Protein AF-A0A2K8PJP8-F1 (afdb_monomer_lite)

Foldseek 3Di:
DPLLVVLVVLVVVLVVVVVVVLVCVLVVHDDDPPVVVVSVVSVVVSVVSLVVQLVVQLVVVVVVVDDSVVSNVRSCPSNDDPVVVVVVVVVVQLVVLLVCVVVVNADDDDPPFDQPCPPVVVVVVLVVVLVVLVVVLVVCVVVPPRVSVNVVSVVVSVVVNSNSSSVSSVCRRDRPTPDPPHPDDPPPDPPPPPPPPPPPDPPPDPPDDDDDDDDDDDDDDDDDD

pLDDT: mean 70.71, std 17.49, range [34.47, 92.19]

Radius of gyration: 28.78 Å; chains: 1; bounding box: 56×70×73 Å

Organism: NCBI:txid58340

Secondary structure (DSSP, 8-state):
--HHHHHHHHHHHHHHHHHHHHHHHHTT----TTHHHHHHHHHHHHHHHHHHHHHHHHHHHHHTT--HHHHHHHHHHHHS-HHHHHHHHHHHHHHHHHHHHHTT------TT-----THHHHHHHHHHHHHHHHHHHHHHHHH---HHHHHHHHHHHHHHHHHHHHHHHHHHHS-----TTSSS--TTS-TT---------------------------------

Structure (mmCIF, N/CA/C/O backbone):
data_AF-A0A2K8PJP8-F1
#
_entry.id   AF-A0A2K8PJP8-F1
#
loop_
_atom_site.group_PDB
_atom_site.id
_atom_site.type_symbol
_atom_site.label_atom_id
_atom_site.label_alt_id
_atom_site.label_comp_id
_atom_site.label_asym_id
_atom_site.label_entity_id
_atom_site.label_seq_id
_atom_site.pdbx_PDB_ins_code
_atom_site.Cartn_x
_atom_site.Cartn_y
_atom_site.Cartn_z
_atom_site.occupancy
_atom_site.B_iso_or_equiv
_atom_site.auth_seq_id
_atom_site.auth_comp_id
_atom_site.auth_asym_id
_atom_site.auth_atom_id
_atom_site.pdbx_PDB_model_num
ATOM 1 N N . MET A 1 1 ? -28.274 -10.732 -1.237 1.00 59.12 1 MET A N 1
ATOM 2 C CA . MET A 1 1 ? -26.836 -10.626 -0.875 1.00 59.12 1 MET A CA 1
ATOM 3 C C . MET A 1 1 ? -26.685 -9.626 0.265 1.00 59.12 1 MET A C 1
ATOM 5 O O . MET A 1 1 ? -27.378 -8.622 0.235 1.00 59.12 1 MET A O 1
ATOM 9 N N . SER A 1 2 ? -25.830 -9.862 1.268 1.00 82.38 2 SER A N 1
ATOM 10 C CA . SER A 1 2 ? -25.590 -8.848 2.311 1.00 82.38 2 SER A CA 1
ATOM 11 C C . SER A 1 2 ? -24.858 -7.635 1.721 1.00 82.38 2 SER A C 1
ATOM 13 O O . SER A 1 2 ? -23.978 -7.809 0.875 1.00 82.38 2 SER A O 1
ATOM 15 N N . ALA A 1 3 ? -25.188 -6.418 2.169 1.00 78.56 3 ALA A N 1
ATOM 16 C CA . ALA A 1 3 ? -24.576 -5.171 1.681 1.00 78.56 3 ALA A CA 1
ATOM 17 C C . ALA A 1 3 ? -23.033 -5.206 1.728 1.00 78.56 3 ALA A C 1
ATOM 19 O O . ALA A 1 3 ? -22.359 -4.717 0.828 1.00 78.56 3 ALA A O 1
ATOM 20 N N . LEU A 1 4 ? -22.471 -5.896 2.726 1.00 79.50 4 LEU A N 1
ATOM 21 C CA . LEU A 1 4 ? -21.036 -6.166 2.857 1.00 79.50 4 LEU A CA 1
ATOM 22 C C . LEU A 1 4 ? -20.453 -7.008 1.715 1.00 79.50 4 LEU A C 1
ATOM 24 O O . LEU A 1 4 ? -19.350 -6.733 1.251 1.00 79.50 4 LEU A O 1
ATOM 28 N N . ARG A 1 5 ? -21.159 -8.052 1.267 1.00 81.25 5 ARG A N 1
ATOM 29 C CA . ARG A 1 5 ? -20.700 -8.884 0.144 1.00 81.25 5 ARG A CA 1
ATOM 30 C C . ARG A 1 5 ? -20.760 -8.107 -1.166 1.00 81.25 5 ARG A C 1
ATOM 32 O O . ARG A 1 5 ? -19.807 -8.176 -1.929 1.00 81.25 5 ARG A O 1
ATOM 39 N N . ALA A 1 6 ? -21.829 -7.341 -1.385 1.00 80.25 6 ALA A N 1
ATOM 40 C CA . ALA A 1 6 ? -21.953 -6.479 -2.559 1.00 80.25 6 ALA A CA 1
ATOM 41 C C . ALA A 1 6 ? -20.830 -5.427 -2.607 1.00 80.25 6 ALA A C 1
ATOM 43 O O . ALA A 1 6 ? -20.142 -5.322 -3.616 1.00 80.25 6 ALA A O 1
ATOM 44 N N . ALA A 1 7 ? -20.562 -4.741 -1.490 1.00 79.44 7 ALA A N 1
ATOM 45 C CA . ALA A 1 7 ? -19.475 -3.765 -1.395 1.00 79.44 7 ALA A CA 1
ATOM 46 C C . ALA A 1 7 ? -18.087 -4.387 -1.645 1.00 79.44 7 ALA A C 1
ATOM 48 O O . ALA A 1 7 ? -17.249 -3.778 -2.303 1.00 79.44 7 ALA A O 1
ATOM 49 N N . ARG A 1 8 ? -17.841 -5.613 -1.160 1.00 82.38 8 ARG A N 1
ATOM 50 C CA . ARG A 1 8 ? -16.579 -6.334 -1.406 1.00 82.38 8 ARG A CA 1
ATOM 51 C C . ARG A 1 8 ? -16.399 -6.734 -2.866 1.00 82.38 8 ARG A C 1
ATOM 53 O O . ARG A 1 8 ? -15.304 -6.583 -3.391 1.00 82.38 8 ARG A O 1
ATOM 60 N N . ILE A 1 9 ? -17.448 -7.251 -3.499 1.00 82.00 9 ILE A N 1
ATOM 61 C CA . ILE A 1 9 ? -17.404 -7.654 -4.910 1.00 82.00 9 ILE A CA 1
ATOM 62 C C . ILE A 1 9 ? -17.207 -6.420 -5.794 1.00 82.00 9 ILE A C 1
ATOM 64 O O . ILE A 1 9 ? -16.346 -6.441 -6.666 1.00 82.00 9 ILE A O 1
ATOM 68 N N . ALA A 1 10 ? -17.924 -5.328 -5.508 1.00 80.25 10 ALA A N 1
ATOM 69 C CA . ALA A 1 10 ? -17.737 -4.054 -6.195 1.00 80.25 10 ALA A CA 1
ATOM 70 C C . ALA A 1 10 ? -16.290 -3.551 -6.062 1.00 80.25 10 ALA A C 1
ATOM 72 O O . ALA A 1 10 ? -15.666 -3.217 -7.061 1.00 80.25 10 ALA A O 1
ATOM 73 N N . ALA A 1 11 ? -15.715 -3.587 -4.856 1.00 79.69 11 ALA A N 1
ATOM 74 C CA . ALA A 1 11 ? -14.316 -3.217 -4.638 1.00 79.69 11 ALA A CA 1
ATOM 75 C C . ALA A 1 11 ? -13.339 -4.093 -5.439 1.00 79.69 11 ALA A C 1
ATOM 77 O O . ALA A 1 11 ? -12.433 -3.579 -6.087 1.00 79.69 11 ALA A O 1
ATOM 78 N N . ALA A 1 12 ? -13.531 -5.414 -5.406 1.00 80.81 12 ALA A N 1
ATOM 79 C CA . ALA A 1 12 ? -12.663 -6.363 -6.096 1.00 80.81 12 ALA A CA 1
ATOM 80 C C . ALA A 1 12 ? -12.729 -6.231 -7.626 1.00 80.81 12 ALA A C 1
ATOM 82 O O . ALA A 1 12 ? -11.741 -6.520 -8.290 1.00 80.81 12 ALA A O 1
ATOM 83 N N . ALA A 1 13 ? -13.866 -5.792 -8.174 1.00 81.88 13 ALA A N 1
ATOM 84 C CA . ALA A 1 13 ? -14.057 -5.585 -9.608 1.00 81.88 13 ALA A CA 1
ATOM 85 C C . ALA A 1 13 ? -13.574 -4.207 -10.095 1.00 81.88 13 ALA A C 1
ATOM 87 O O . ALA A 1 13 ? -13.074 -4.098 -11.212 1.00 81.88 13 ALA A O 1
ATOM 88 N N . VAL A 1 14 ? -13.681 -3.163 -9.265 1.00 84.50 14 VAL A N 1
ATOM 89 C CA . VAL A 1 14 ? -13.241 -1.801 -9.623 1.00 84.50 14 VAL A CA 1
ATOM 90 C C . VAL A 1 14 ? -11.722 -1.709 -9.744 1.00 84.50 14 VAL A C 1
ATOM 92 O O . VAL A 1 14 ? -11.229 -1.083 -10.674 1.00 84.50 14 VAL A O 1
ATOM 95 N N . ILE A 1 15 ? -10.973 -2.378 -8.863 1.00 78.31 15 ILE A N 1
ATOM 96 C CA . ILE A 1 15 ? -9.500 -2.343 -8.865 1.00 78.31 15 ILE A CA 1
ATOM 97 C C . ILE A 1 15 ? -8.887 -2.766 -10.217 1.00 78.31 15 ILE A C 1
ATOM 99 O O . ILE A 1 15 ? -8.081 -2.005 -10.751 1.00 78.31 15 ILE A O 1
ATOM 103 N N . PRO A 1 16 ? -9.230 -3.929 -10.809 1.00 80.25 16 PRO A N 1
ATOM 104 C CA . PRO A 1 16 ? -8.701 -4.299 -12.118 1.00 80.25 16 PRO A CA 1
ATOM 105 C C . PRO A 1 16 ? -9.204 -3.374 -13.234 1.00 80.25 16 PRO A C 1
ATOM 107 O O . PRO A 1 16 ? -8.441 -3.094 -14.152 1.00 80.25 16 PRO A O 1
ATOM 110 N N . GLY A 1 17 ? -10.437 -2.859 -13.151 1.00 79.50 17 GLY A N 1
ATOM 111 C CA . GLY A 1 17 ? -10.979 -1.912 -14.134 1.00 79.50 17 GLY A CA 1
ATOM 112 C C . GLY A 1 17 ? -10.204 -0.592 -14.187 1.00 79.50 17 GLY A C 1
ATOM 113 O O . GLY A 1 17 ? -9.807 -0.157 -15.265 1.00 79.50 17 GLY A O 1
ATOM 114 N N . GLU A 1 18 ? -9.915 -0.007 -13.025 1.00 78.12 18 GLU A N 1
ATOM 115 C CA . GLU A 1 18 ? -9.064 1.183 -12.892 1.00 78.12 18 GLU A CA 1
ATOM 116 C C . GLU A 1 18 ? -7.633 0.920 -13.363 1.00 78.12 18 GLU A C 1
ATOM 118 O O . GLU A 1 18 ? -7.053 1.726 -14.087 1.00 78.12 18 GLU A O 1
ATOM 123 N N . LEU A 1 19 ? -7.063 -0.237 -13.006 1.00 78.88 19 LEU A N 1
ATOM 124 C CA . LEU A 1 19 ? -5.721 -0.610 -13.448 1.00 78.88 19 LEU A CA 1
ATOM 125 C C . LEU A 1 19 ? -5.648 -0.701 -14.978 1.00 78.88 19 LEU A C 1
ATOM 127 O O . LEU A 1 19 ? -4.714 -0.175 -15.578 1.00 78.88 19 LEU A O 1
ATOM 131 N N . LEU A 1 20 ? -6.647 -1.317 -15.617 1.00 78.62 20 LEU A N 1
ATOM 132 C CA . LEU A 1 20 ? -6.756 -1.348 -17.075 1.00 78.62 20 LEU A CA 1
ATOM 133 C C . LEU A 1 20 ? -6.891 0.063 -17.660 1.00 78.62 20 LEU A C 1
ATOM 135 O O . LEU A 1 20 ? -6.173 0.390 -18.601 1.00 78.62 20 LEU A O 1
ATOM 139 N N . LEU A 1 21 ? -7.745 0.914 -17.087 1.00 78.75 21 LEU A N 1
ATOM 140 C CA . LEU A 1 21 ? -7.929 2.298 -17.537 1.00 78.75 21 LEU A CA 1
ATOM 141 C C . LEU A 1 21 ? -6.663 3.148 -17.390 1.00 78.75 21 LEU A C 1
ATOM 143 O O . LEU A 1 21 ? -6.409 3.987 -18.248 1.00 78.75 21 LEU A O 1
ATOM 147 N N . ALA A 1 22 ? -5.838 2.908 -16.370 1.00 74.50 22 ALA A N 1
ATOM 148 C CA . ALA A 1 22 ? -4.534 3.550 -16.218 1.00 74.50 22 ALA A CA 1
ATOM 149 C C . ALA A 1 22 ? -3.498 3.017 -17.230 1.00 74.50 22 ALA A C 1
ATOM 151 O O . ALA A 1 22 ? -2.679 3.780 -17.747 1.00 74.50 22 ALA A O 1
ATOM 152 N N . VAL A 1 23 ? -3.543 1.717 -17.546 1.00 75.44 23 VAL A N 1
ATOM 153 C CA . VAL A 1 23 ? -2.613 1.047 -18.474 1.00 75.44 23 VAL A CA 1
ATOM 154 C C . VAL A 1 23 ? -2.941 1.332 -19.950 1.00 75.44 23 VAL A C 1
ATOM 156 O O . VAL A 1 23 ? -2.029 1.426 -20.768 1.00 75.44 23 VAL A O 1
ATOM 159 N N . CYS A 1 24 ? -4.208 1.536 -20.318 1.00 78.31 24 CYS A N 1
ATOM 160 C CA . CYS A 1 24 ? -4.627 1.837 -21.693 1.00 78.31 24 CYS A CA 1
ATOM 161 C C . CYS A 1 24 ? -3.933 3.072 -22.320 1.00 78.31 24 CYS A C 1
ATOM 163 O O . CYS A 1 24 ? -3.306 2.922 -23.372 1.00 78.31 24 CYS A O 1
ATOM 165 N N . PRO A 1 25 ? -3.964 4.276 -21.715 1.00 74.75 25 PRO A N 1
ATOM 166 C CA . PRO A 1 25 ? -3.286 5.453 -22.264 1.00 74.75 25 PRO A CA 1
ATOM 167 C C . PRO A 1 25 ? -1.764 5.305 -22.227 1.00 74.75 25 PRO A C 1
ATOM 169 O O . PRO A 1 25 ? -1.064 5.793 -23.113 1.00 74.75 25 PRO A O 1
ATOM 172 N N . ALA A 1 26 ? -1.259 4.559 -21.248 1.00 68.75 26 ALA A N 1
ATOM 173 C CA . ALA A 1 26 ? 0.126 4.127 -21.149 1.00 68.75 26 ALA A CA 1
ATOM 174 C C . ALA A 1 26 ? 0.576 3.229 -22.324 1.00 68.75 26 ALA A C 1
ATOM 176 O O . ALA A 1 26 ? 1.727 3.320 -22.750 1.00 68.75 26 ALA A O 1
ATOM 177 N N . ALA A 1 27 ? -0.332 2.425 -22.884 1.00 75.38 27 ALA A N 1
ATOM 178 C CA . ALA A 1 27 ? -0.134 1.610 -24.085 1.00 75.38 27 ALA A CA 1
ATOM 179 C C . ALA A 1 27 ? -0.424 2.369 -25.401 1.00 75.38 27 ALA A C 1
ATOM 181 O O . ALA A 1 27 ? -0.458 1.768 -26.471 1.00 75.38 27 ALA A O 1
ATOM 182 N N . GLY A 1 28 ? -0.654 3.688 -25.339 1.00 74.56 28 GLY A N 1
ATOM 183 C CA . GLY A 1 28 ? -0.965 4.520 -26.506 1.00 74.56 28 GLY A CA 1
ATOM 184 C C . GLY A 1 28 ? -2.435 4.489 -26.939 1.00 74.56 28 GLY A C 1
ATOM 185 O O . GLY A 1 28 ? -2.797 5.163 -27.905 1.00 74.56 28 GLY A O 1
ATOM 186 N N . VAL A 1 29 ? -3.302 3.773 -26.215 1.00 81.50 29 VAL A N 1
ATOM 187 C CA . VAL A 1 29 ? -4.742 3.726 -26.493 1.00 81.50 29 VAL A CA 1
ATOM 188 C C . VAL A 1 29 ? -5.381 5.037 -26.042 1.00 81.50 29 VAL A C 1
ATOM 190 O O . VAL A 1 29 ? -5.384 5.383 -24.861 1.00 81.50 29 VAL A O 1
ATOM 193 N N . ARG A 1 30 ? -5.942 5.790 -26.989 1.00 82.12 30 ARG A N 1
ATOM 194 C CA . ARG A 1 30 ? -6.723 6.993 -26.686 1.00 82.12 30 ARG A CA 1
ATOM 195 C C . ARG A 1 30 ? -8.054 6.571 -26.065 1.00 82.12 30 ARG A C 1
ATOM 197 O O . ARG A 1 30 ? -8.888 5.966 -26.733 1.00 82.12 30 ARG A O 1
ATOM 204 N N . LE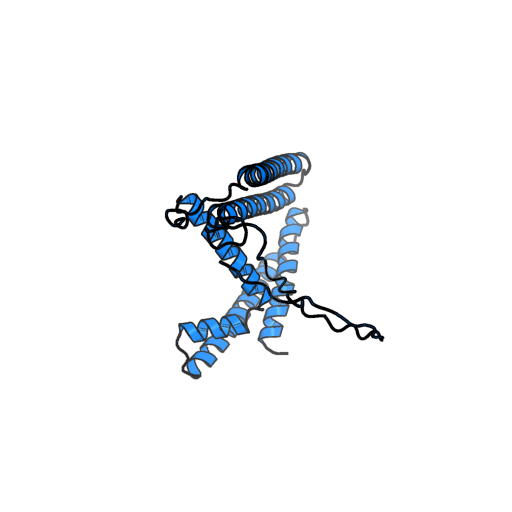U A 1 31 ? -8.252 6.897 -24.792 1.00 74.81 31 LEU A N 1
ATOM 205 C CA . LEU A 1 31 ? -9.540 6.720 -24.131 1.00 74.81 31 LEU A CA 1
ATOM 206 C C . LEU A 1 31 ? -10.517 7.798 -24.636 1.00 74.81 31 LEU A C 1
ATOM 208 O O . LEU A 1 31 ? -10.140 8.973 -24.665 1.00 74.81 31 LEU A O 1
ATOM 212 N N . PRO A 1 32 ? -11.760 7.457 -25.018 1.00 81.94 32 PRO A N 1
ATOM 213 C CA . PRO A 1 32 ? -12.799 8.459 -25.240 1.00 81.94 32 PRO A CA 1
ATOM 214 C C . PRO A 1 32 ? -12.972 9.329 -23.987 1.00 81.94 32 PRO A C 1
ATOM 216 O O . PRO A 1 32 ? -12.968 8.822 -22.865 1.00 81.94 32 PRO A O 1
ATOM 219 N N . GLY A 1 33 ? -13.130 10.644 -24.175 1.00 79.62 33 GLY A N 1
ATOM 220 C CA . GLY A 1 33 ? -12.996 11.643 -23.102 1.00 79.62 33 GLY A CA 1
ATOM 221 C C . GLY A 1 33 ? -13.940 11.482 -21.901 1.00 79.62 33 GLY A C 1
ATOM 222 O O . GLY A 1 33 ? -13.655 12.019 -20.837 1.00 79.62 33 GLY A O 1
ATOM 223 N N . GLY A 1 34 ? -15.031 10.723 -22.036 1.00 80.69 34 GLY A N 1
ATOM 224 C CA . GLY A 1 34 ? -15.963 10.441 -20.940 1.00 80.69 34 GLY A CA 1
ATOM 225 C C . GLY A 1 34 ? -15.573 9.270 -20.029 1.00 80.69 34 GLY A C 1
ATOM 226 O O . GLY A 1 34 ? -16.119 9.166 -18.935 1.00 80.69 34 GLY A O 1
ATOM 227 N N . LEU A 1 35 ? -14.647 8.393 -20.439 1.00 75.88 35 LEU A N 1
ATOM 228 C CA . LEU A 1 35 ? -14.278 7.209 -19.647 1.00 75.88 35 LEU A CA 1
ATOM 229 C C . LEU A 1 35 ? -13.539 7.546 -18.341 1.00 75.88 35 LEU A C 1
ATOM 231 O O . LEU A 1 35 ? -13.953 7.019 -17.311 1.00 75.88 35 LEU A O 1
ATOM 235 N N . PRO A 1 36 ? -12.503 8.412 -18.327 1.00 77.88 36 PRO A N 1
ATOM 236 C CA . PRO A 1 36 ? -11.792 8.742 -17.090 1.00 77.88 36 PRO A CA 1
ATOM 237 C C . PRO A 1 36 ? -12.683 9.333 -15.980 1.00 77.88 36 PRO A C 1
ATOM 239 O O . PRO A 1 36 ? -12.683 8.777 -14.884 1.00 77.88 36 PRO A O 1
ATOM 242 N N . PRO A 1 37 ? -13.515 10.370 -16.224 1.00 79.69 37 PRO A N 1
ATOM 243 C CA . PRO A 1 37 ? -14.366 10.913 -15.165 1.00 79.69 37 PRO A CA 1
ATOM 244 C C . PRO A 1 37 ? -15.461 9.927 -14.733 1.00 79.69 37 PRO A C 1
ATOM 246 O O . PRO A 1 37 ? -15.855 9.918 -13.570 1.00 79.69 37 PRO A O 1
ATOM 249 N N . ALA A 1 38 ? -15.949 9.063 -15.632 1.00 80.56 38 ALA A N 1
ATOM 250 C CA . ALA A 1 38 ? -16.907 8.020 -15.268 1.00 80.56 38 ALA A CA 1
ATOM 251 C C . ALA A 1 38 ? -16.290 6.967 -14.332 1.00 80.56 38 ALA A C 1
ATOM 253 O O . ALA A 1 38 ? -16.956 6.512 -13.400 1.00 80.56 38 ALA A O 1
ATOM 254 N N . ALA A 1 39 ? -15.025 6.607 -14.554 1.00 77.00 39 ALA A N 1
ATOM 255 C CA . ALA A 1 39 ? -14.282 5.693 -13.695 1.00 77.00 39 ALA A CA 1
ATOM 256 C C . ALA A 1 39 ? -14.021 6.314 -12.311 1.00 77.00 39 ALA A C 1
ATOM 258 O O . ALA A 1 39 ? -14.373 5.727 -11.289 1.00 77.00 39 ALA A O 1
ATOM 259 N N . GLU A 1 40 ? -13.568 7.571 -12.270 1.00 83.19 40 GLU A N 1
ATOM 260 C CA . GLU A 1 40 ? -13.393 8.323 -11.020 1.00 83.19 40 GLU A CA 1
ATOM 261 C C . GLU A 1 40 ? -14.694 8.422 -10.208 1.00 83.19 40 GLU A C 1
ATOM 263 O O . GLU A 1 40 ? -14.700 8.195 -8.994 1.00 83.19 40 GLU A O 1
ATOM 268 N N . LEU A 1 41 ? -15.819 8.711 -10.870 1.00 86.19 41 LEU A N 1
ATOM 269 C CA . LEU A 1 41 ? -17.139 8.725 -10.238 1.00 86.19 41 LEU A CA 1
ATOM 270 C C . LEU A 1 41 ? -17.547 7.340 -9.726 1.00 86.19 41 LEU A C 1
ATOM 272 O O . LEU A 1 41 ? -18.102 7.241 -8.629 1.00 86.19 41 LEU A O 1
ATOM 276 N N . LEU A 1 42 ? -17.256 6.272 -10.474 1.00 83.12 42 LEU A N 1
ATOM 277 C CA . LEU A 1 42 ? -17.506 4.897 -10.045 1.00 83.12 42 LEU A CA 1
ATOM 278 C C . LEU A 1 42 ? -16.687 4.554 -8.794 1.00 83.12 42 LEU A C 1
ATOM 280 O O . LEU A 1 42 ? -17.242 4.029 -7.827 1.00 83.12 42 LEU A O 1
ATOM 284 N N . VAL A 1 43 ? -15.399 4.902 -8.767 1.00 84.19 43 VAL A N 1
ATOM 285 C CA . VAL A 1 43 ? -14.532 4.742 -7.591 1.00 84.19 43 VAL A CA 1
ATOM 286 C C . VAL A 1 43 ? -15.096 5.520 -6.409 1.00 84.19 43 VAL A C 1
ATOM 288 O O . VAL A 1 43 ? -15.245 4.954 -5.325 1.00 84.19 43 VAL A O 1
ATOM 291 N N . CYS A 1 44 ? -15.484 6.782 -6.607 1.00 85.81 44 CYS A N 1
ATOM 292 C CA . CYS A 1 44 ? -16.090 7.600 -5.559 1.00 85.81 44 CYS A CA 1
ATOM 293 C C . CYS A 1 44 ? -17.384 6.970 -5.027 1.00 85.81 44 CYS A C 1
ATOM 295 O O . CYS A 1 44 ? -17.565 6.875 -3.813 1.00 85.81 44 CYS A O 1
ATOM 297 N N . ALA A 1 45 ? -18.256 6.469 -5.904 1.00 85.25 45 ALA A N 1
ATOM 298 C CA . ALA A 1 45 ? -19.484 5.783 -5.514 1.00 85.25 45 ALA A CA 1
ATOM 299 C C . ALA A 1 45 ? -19.197 4.506 -4.705 1.00 85.25 45 ALA A C 1
ATOM 301 O O . ALA A 1 45 ? -19.839 4.267 -3.678 1.00 85.25 45 ALA A O 1
ATOM 302 N N . VAL A 1 46 ? -18.199 3.709 -5.105 1.00 85.19 46 VAL A N 1
ATOM 303 C CA . VAL A 1 46 ? -17.781 2.515 -4.355 1.00 85.19 46 VAL A CA 1
ATOM 304 C C . VAL A 1 46 ? -17.188 2.885 -2.993 1.00 85.19 46 VAL A C 1
ATOM 306 O O . VAL A 1 46 ? -17.530 2.248 -1.993 1.00 85.19 46 VAL A O 1
ATOM 309 N N . LEU A 1 47 ? -16.361 3.930 -2.908 1.00 85.56 47 LEU A N 1
ATOM 310 C CA . LEU A 1 47 ? -15.802 4.418 -1.643 1.00 85.56 47 LEU A CA 1
ATOM 311 C C . LEU A 1 47 ? -16.893 4.941 -0.700 1.00 85.56 47 LEU A C 1
ATOM 313 O O . LEU A 1 47 ? -16.880 4.625 0.492 1.00 85.56 47 LEU A O 1
ATOM 317 N N . LEU A 1 48 ? -17.875 5.680 -1.222 1.00 87.62 48 LEU A N 1
ATOM 318 C CA . LEU A 1 48 ? -19.029 6.151 -0.455 1.00 87.62 48 LEU A CA 1
ATOM 319 C C . LEU A 1 48 ? -19.877 4.982 0.056 1.00 87.62 48 LEU A C 1
ATOM 321 O O . LEU A 1 48 ? -20.251 4.971 1.230 1.00 87.62 48 LEU A O 1
ATOM 325 N N . LEU A 1 49 ? -20.120 3.964 -0.776 1.00 84.88 49 LEU A N 1
ATOM 326 C CA . LEU A 1 49 ? -20.816 2.744 -0.365 1.00 84.88 49 LEU A CA 1
ATOM 327 C C . LEU A 1 49 ? -20.064 2.027 0.767 1.00 84.88 49 LEU A C 1
ATOM 329 O O . LEU A 1 49 ? -20.671 1.627 1.761 1.00 84.88 49 LEU A O 1
ATOM 333 N N . GLN A 1 50 ? -18.741 1.888 0.659 1.00 87.00 50 GLN A N 1
ATOM 334 C CA . GLN A 1 50 ? -17.914 1.279 1.704 1.00 87.00 50 GLN A CA 1
ATOM 335 C C . GLN A 1 50 ? -17.943 2.085 3.006 1.00 87.00 50 GLN A C 1
ATOM 337 O O . GLN A 1 50 ? -18.135 1.508 4.080 1.00 87.00 50 GLN A O 1
ATOM 342 N N . ALA A 1 51 ? -17.786 3.409 2.922 1.00 86.62 51 ALA A N 1
ATOM 343 C CA . ALA A 1 51 ? -17.854 4.307 4.069 1.00 86.62 51 ALA A CA 1
ATOM 344 C C . ALA A 1 51 ? -19.230 4.241 4.746 1.00 86.62 51 ALA A C 1
ATOM 346 O O . ALA A 1 51 ? -19.313 4.193 5.975 1.00 86.62 51 ALA A O 1
ATOM 347 N N . TRP A 1 52 ? -20.304 4.164 3.958 1.00 89.69 52 TRP A N 1
ATOM 348 C CA . TRP A 1 52 ? -21.665 4.004 4.457 1.00 89.69 52 TRP A CA 1
ATOM 349 C C . TRP A 1 52 ? -21.863 2.666 5.1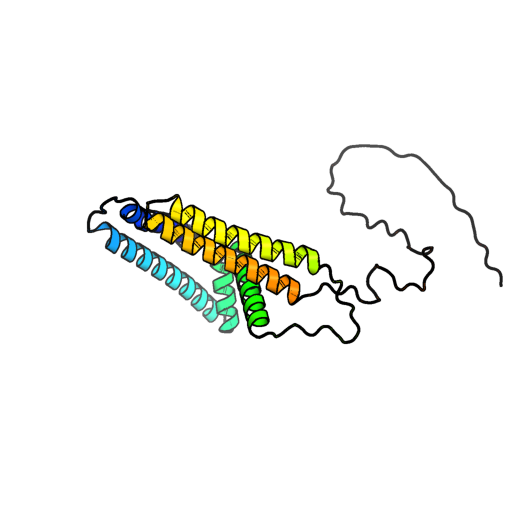77 1.00 89.69 52 TRP A C 1
ATOM 351 O O . TRP A 1 52 ? -22.373 2.653 6.297 1.00 89.69 52 TRP A O 1
ATOM 361 N N . VAL A 1 53 ? -21.390 1.552 4.607 1.00 88.44 53 VAL A N 1
ATOM 362 C CA . VAL A 1 53 ? -21.446 0.230 5.257 1.00 88.44 53 VAL A CA 1
ATOM 363 C C . VAL A 1 53 ? -20.624 0.205 6.552 1.00 88.44 53 VAL A C 1
ATOM 365 O O . VAL A 1 53 ? -21.072 -0.321 7.568 1.00 88.44 53 VAL A O 1
ATOM 368 N N . LEU A 1 54 ? -19.431 0.803 6.563 1.00 85.75 54 LEU A N 1
ATOM 369 C CA . LEU A 1 54 ? -18.616 0.928 7.777 1.00 85.75 54 LEU A CA 1
ATOM 370 C C . LEU A 1 54 ? -19.315 1.776 8.845 1.00 85.75 54 LEU A C 1
ATOM 372 O O . LEU A 1 54 ? -19.332 1.400 10.020 1.00 85.75 54 LEU A O 1
ATOM 376 N N . ARG A 1 55 ? -19.919 2.899 8.443 1.00 87.06 55 ARG A N 1
ATOM 377 C CA . ARG A 1 55 ? -20.668 3.787 9.338 1.00 87.06 55 ARG A CA 1
ATOM 378 C C . ARG A 1 55 ? -21.916 3.107 9.892 1.00 87.06 55 ARG A C 1
ATOM 380 O O . ARG A 1 55 ? -22.194 3.283 11.074 1.00 87.06 55 ARG A O 1
ATOM 387 N N . SER A 1 56 ? -22.633 2.316 9.095 1.00 87.69 56 SER A N 1
ATOM 388 C CA . SER A 1 56 ? -23.828 1.598 9.549 1.00 87.69 56 SER A CA 1
ATOM 389 C C . SER A 1 56 ? -23.475 0.514 10.571 1.00 87.69 56 SER A C 1
ATOM 391 O O . SER A 1 56 ? -24.122 0.419 11.613 1.00 87.69 56 SER A O 1
ATOM 393 N N . LEU A 1 57 ? -22.382 -0.224 10.352 1.00 87.50 57 LEU A N 1
ATOM 394 C CA . LEU A 1 57 ? -21.860 -1.192 11.319 1.00 87.50 57 LEU A CA 1
ATOM 395 C C . LEU A 1 57 ? -21.379 -0.527 12.609 1.00 87.50 57 LEU A C 1
ATOM 397 O O . LEU A 1 57 ? -21.665 -1.021 13.699 1.00 87.50 57 LEU A O 1
ATOM 401 N N . TYR A 1 58 ? -20.680 0.603 12.498 1.00 84.94 58 TYR A N 1
ATOM 402 C CA . TYR A 1 58 ? -20.245 1.380 13.654 1.00 84.94 58 TYR A CA 1
ATOM 403 C C . TYR A 1 58 ? -21.436 1.928 14.452 1.00 84.94 58 TYR A C 1
ATOM 405 O O . TYR A 1 58 ? -21.460 1.804 15.675 1.00 84.94 58 TYR A O 1
ATOM 413 N N . ALA A 1 59 ? -22.443 2.490 13.776 1.00 87.94 59 ALA A N 1
ATOM 414 C CA . ALA A 1 59 ? -23.657 2.997 14.409 1.00 87.94 59 ALA A CA 1
ATOM 415 C C . ALA A 1 59 ? -24.435 1.873 15.109 1.00 87.94 59 ALA A C 1
ATOM 417 O O . ALA A 1 59 ? -24.830 2.033 16.261 1.00 87.94 59 ALA A O 1
ATOM 418 N N . ALA A 1 60 ? -24.561 0.704 14.471 1.00 87.94 60 ALA A N 1
ATOM 419 C CA . ALA A 1 60 ? -25.172 -0.475 15.076 1.00 87.94 60 ALA A CA 1
ATOM 420 C C . ALA A 1 60 ? -24.388 -0.970 16.305 1.00 87.94 60 ALA A C 1
ATOM 422 O O . ALA A 1 60 ? -24.983 -1.331 17.315 1.00 87.94 60 ALA A O 1
ATOM 423 N N . ALA A 1 61 ? -23.053 -0.954 16.260 1.00 87.81 61 ALA A N 1
ATOM 424 C CA . ALA A 1 61 ? -22.204 -1.314 17.396 1.00 87.81 61 ALA A CA 1
ATOM 425 C C . ALA A 1 61 ? -22.303 -0.306 18.554 1.00 87.81 61 ALA A C 1
ATOM 427 O O . ALA A 1 61 ? -22.318 -0.703 19.718 1.00 87.81 61 ALA A O 1
ATOM 428 N N . ARG A 1 62 ? -22.425 0.991 18.251 1.00 87.19 62 ARG A N 1
ATOM 429 C CA . ARG A 1 62 ? -22.656 2.041 19.255 1.00 87.19 62 ARG A CA 1
ATOM 430 C C . ARG A 1 62 ? -24.048 1.964 19.872 1.00 87.19 62 ARG A C 1
ATOM 432 O O . ARG A 1 62 ? -24.160 2.166 21.075 1.00 87.19 62 ARG A O 1
ATOM 439 N N . ALA A 1 63 ? -25.068 1.602 19.094 1.00 88.12 63 ALA A N 1
ATOM 440 C CA . ALA A 1 63 ? -26.412 1.334 19.607 1.00 88.12 63 ALA A CA 1
ATOM 441 C C . ALA A 1 63 ? -26.442 0.132 20.571 1.00 88.12 63 ALA A C 1
ATOM 443 O O . ALA A 1 63 ? -27.243 0.110 21.496 1.00 88.12 63 ALA A O 1
ATOM 444 N N . ARG A 1 64 ? -25.517 -0.829 20.415 1.00 87.75 64 ARG A N 1
ATOM 445 C CA . ARG A 1 64 ? -25.294 -1.942 21.359 1.00 87.75 64 ARG A CA 1
ATOM 446 C C . ARG A 1 64 ? -24.507 -1.551 22.622 1.00 87.75 64 ARG A C 1
ATOM 448 O O . ARG A 1 64 ? -24.201 -2.420 23.429 1.00 87.75 64 ARG A O 1
ATOM 455 N N . GLY A 1 65 ? -24.131 -0.279 22.784 1.00 89.62 65 GLY A N 1
ATOM 456 C CA . GLY A 1 65 ? -23.414 0.213 23.966 1.00 89.62 65 GLY A CA 1
ATOM 457 C C . GLY A 1 65 ? -21.901 -0.044 23.979 1.00 89.62 65 GLY A C 1
ATOM 458 O O . GLY A 1 65 ? -21.247 0.263 24.971 1.00 89.62 65 GLY A O 1
ATOM 459 N N . LEU A 1 66 ? -21.310 -0.556 22.891 1.00 89.12 66 LEU A N 1
ATOM 460 C CA . LEU A 1 66 ? -19.862 -0.801 22.817 1.00 89.12 66 LEU A CA 1
ATOM 461 C C . LEU A 1 66 ? -19.064 0.502 22.899 1.00 89.12 66 LEU A C 1
ATOM 463 O O . LEU A 1 66 ? -19.473 1.534 22.354 1.00 89.12 66 LEU A O 1
ATOM 467 N N . THR A 1 67 ? -17.876 0.458 23.507 1.00 89.19 67 THR A N 1
ATOM 468 C CA . THR A 1 67 ? -16.980 1.623 23.530 1.00 89.19 67 THR A CA 1
ATOM 469 C C . THR A 1 67 ? -16.558 2.019 22.102 1.00 89.19 67 THR A C 1
ATOM 471 O O . THR A 1 67 ? -16.525 1.170 21.205 1.00 89.19 67 THR A O 1
ATOM 474 N N . PRO A 1 68 ? -16.190 3.289 21.834 1.00 84.00 68 PRO A N 1
ATOM 475 C CA . PRO A 1 68 ? -15.831 3.735 20.480 1.00 84.00 68 PRO A CA 1
ATOM 476 C C . PRO A 1 68 ? -14.715 2.902 19.825 1.00 84.00 68 PRO A C 1
ATOM 478 O O . PRO A 1 68 ? -14.740 2.637 18.621 1.00 84.00 68 PRO A O 1
ATOM 481 N N . ARG A 1 69 ? -13.740 2.444 20.625 1.00 84.69 69 ARG A N 1
ATOM 482 C CA . ARG A 1 69 ? -12.624 1.609 20.153 1.00 84.69 69 ARG A CA 1
ATOM 483 C C . ARG A 1 69 ? -13.073 0.196 19.791 1.00 84.69 69 ARG A C 1
ATOM 485 O O . ARG A 1 69 ? -12.604 -0.350 18.793 1.00 84.69 69 ARG A O 1
ATOM 492 N N . GLU A 1 70 ? -13.964 -0.392 20.578 1.00 86.38 70 GLU A N 1
ATOM 493 C CA . GLU A 1 70 ? -14.496 -1.734 20.332 1.00 86.38 70 GLU A CA 1
ATOM 494 C C . GLU A 1 70 ? -15.444 -1.742 19.140 1.00 86.38 70 GLU A C 1
ATOM 496 O O . GLU A 1 70 ? -15.290 -2.585 18.261 1.00 86.38 70 GLU A O 1
ATOM 501 N N . ALA A 1 71 ? -16.322 -0.741 19.034 1.00 85.00 71 ALA A N 1
ATOM 502 C CA . ALA A 1 71 ? -17.217 -0.568 17.894 1.00 85.00 71 ALA A CA 1
ATOM 503 C C . ALA A 1 71 ? -16.448 -0.443 16.568 1.00 85.00 71 ALA A C 1
ATOM 505 O O . ALA A 1 71 ? -16.808 -1.065 15.569 1.00 85.00 71 ALA A O 1
ATOM 506 N N . ARG A 1 72 ? -15.332 0.302 16.555 1.00 82.38 72 ARG A N 1
ATOM 507 C CA . ARG A 1 72 ? -14.463 0.397 15.373 1.00 82.38 72 ARG A CA 1
ATOM 508 C C . ARG A 1 72 ? -13.799 -0.942 15.038 1.00 82.38 72 ARG A C 1
ATOM 510 O O . ARG A 1 72 ? -13.735 -1.312 13.869 1.00 82.38 72 ARG A O 1
ATOM 517 N N . ARG A 1 73 ? -13.301 -1.675 16.041 1.00 84.31 73 ARG A N 1
ATOM 518 C CA . ARG A 1 73 ? -12.681 -3.000 15.837 1.00 84.31 73 ARG A CA 1
ATOM 519 C C . ARG A 1 73 ? -13.687 -4.020 15.306 1.00 84.31 73 ARG A C 1
ATOM 521 O O . ARG A 1 73 ? -13.327 -4.798 14.427 1.00 84.31 73 ARG A O 1
ATOM 528 N N . ASP A 1 74 ? -14.914 -3.997 15.811 1.00 85.44 74 ASP A N 1
ATOM 529 C CA . ASP A 1 74 ? -16.012 -4.864 15.379 1.00 85.44 74 ASP A CA 1
ATOM 530 C C . ASP A 1 74 ? -16.401 -4.584 13.919 1.00 85.44 74 ASP A C 1
ATOM 532 O O . ASP A 1 74 ? -16.380 -5.488 13.082 1.00 85.44 74 ASP A O 1
ATOM 536 N N . ALA A 1 75 ? -16.599 -3.307 13.567 1.00 85.25 75 ALA A N 1
ATOM 537 C CA . ALA A 1 75 ? -16.886 -2.890 12.193 1.00 85.25 75 ALA A CA 1
ATOM 538 C C . ALA A 1 75 ? -15.776 -3.306 11.209 1.00 85.25 75 ALA A C 1
ATOM 540 O O . ALA A 1 75 ? -16.063 -3.839 10.137 1.00 85.25 75 ALA A O 1
ATOM 541 N N . VAL A 1 76 ? -14.501 -3.137 11.584 1.00 83.31 76 VAL A N 1
ATOM 542 C CA . VAL A 1 76 ? -13.359 -3.564 10.755 1.00 83.31 76 VAL A CA 1
ATOM 543 C C . VAL A 1 76 ? -13.300 -5.085 10.614 1.00 83.31 76 VAL A C 1
ATOM 545 O O . VAL A 1 76 ? -13.042 -5.580 9.519 1.00 83.31 76 VAL A O 1
ATOM 548 N N . ARG A 1 77 ? -13.550 -5.850 11.684 1.00 84.25 77 ARG A N 1
ATOM 549 C CA . ARG A 1 77 ? -13.570 -7.323 11.627 1.00 84.25 77 ARG A CA 1
ATOM 550 C C . ARG A 1 77 ? -14.686 -7.849 10.730 1.00 84.25 77 ARG A C 1
ATOM 552 O O . ARG A 1 77 ? -14.468 -8.829 10.025 1.00 84.25 77 ARG A O 1
ATOM 559 N N . ALA A 1 78 ? -15.840 -7.189 10.738 1.00 82.62 78 ALA A N 1
ATOM 560 C CA . ALA A 1 78 ? -16.961 -7.520 9.870 1.00 82.62 78 ALA A CA 1
ATOM 561 C C . ALA A 1 78 ? -16.700 -7.127 8.405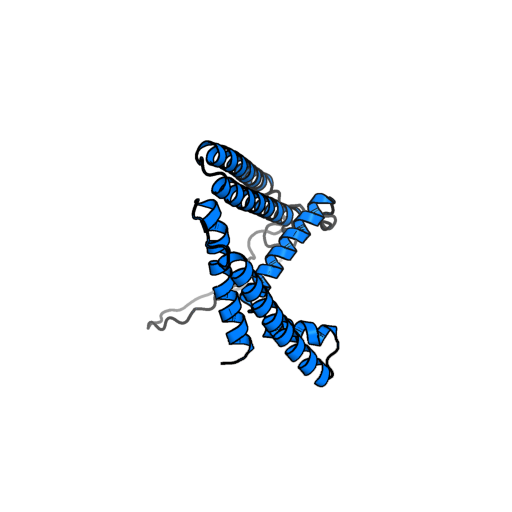 1.00 82.62 78 ALA A C 1
ATOM 563 O O . ALA A 1 78 ? -17.052 -7.884 7.498 1.00 82.62 78 ALA A O 1
ATOM 564 N N . ALA A 1 79 ? -16.054 -5.980 8.161 1.00 80.38 79 ALA A N 1
ATOM 565 C CA . ALA A 1 79 ? -15.784 -5.453 6.822 1.00 80.38 79 ALA A CA 1
ATOM 566 C C . ALA A 1 79 ? -14.584 -6.113 6.125 1.00 80.38 79 ALA A C 1
ATOM 568 O O . ALA A 1 79 ? -14.661 -6.405 4.929 1.00 80.38 79 ALA A O 1
ATOM 569 N N . VAL A 1 80 ? -13.522 -6.458 6.857 1.00 79.56 80 VAL A N 1
ATOM 570 C CA . VAL A 1 80 ? -12.254 -6.957 6.297 1.00 79.56 80 VAL A CA 1
ATOM 571 C C . VAL A 1 80 ? -12.060 -8.451 6.598 1.00 79.56 80 VAL A C 1
ATOM 573 O O . VAL A 1 80 ? -12.069 -8.837 7.773 1.00 79.56 80 VAL A O 1
ATOM 576 N N . PRO A 1 81 ? -11.840 -9.302 5.573 1.00 82.25 81 PRO A N 1
ATOM 577 C CA . PRO A 1 81 ? -11.514 -10.714 5.768 1.00 82.25 81 PRO A CA 1
ATOM 578 C C . PRO A 1 81 ? -10.280 -10.918 6.658 1.00 82.25 81 PRO A C 1
ATOM 580 O O . PRO A 1 81 ? -9.352 -10.107 6.655 1.00 82.25 81 PRO A O 1
ATOM 583 N N . GLU A 1 82 ? -10.236 -12.035 7.386 1.00 82.06 82 GLU A N 1
ATOM 584 C CA . GLU A 1 82 ? -9.102 -12.382 8.258 1.00 82.06 82 GLU A CA 1
ATOM 585 C C . GLU A 1 82 ? -7.771 -12.405 7.492 1.00 82.06 82 GLU A C 1
ATOM 587 O O . GLU A 1 82 ? -6.777 -11.875 7.984 1.00 82.06 82 GLU A O 1
ATOM 592 N N . SER A 1 83 ? -7.759 -12.933 6.265 1.00 81.19 83 SER A N 1
ATOM 593 C CA . SER A 1 83 ? -6.561 -13.013 5.421 1.00 81.19 83 SER A CA 1
ATOM 594 C C . SER A 1 83 ? -5.970 -11.633 5.121 1.00 81.19 83 SER A C 1
ATOM 596 O O . SER A 1 83 ? -4.779 -11.412 5.320 1.00 81.19 83 SER A O 1
ATOM 598 N N . VAL A 1 84 ? -6.818 -10.674 4.733 1.00 80.62 84 VAL A N 1
ATOM 599 C CA . VAL A 1 84 ? -6.402 -9.294 4.433 1.00 80.62 84 VAL A CA 1
ATOM 600 C C . VAL A 1 84 ? -5.891 -8.605 5.695 1.00 80.62 84 VAL A C 1
ATOM 602 O O . VAL A 1 84 ? -4.873 -7.923 5.668 1.00 80.62 84 VAL A O 1
ATOM 605 N N . ARG A 1 85 ? -6.547 -8.827 6.838 1.00 81.56 85 ARG A N 1
ATOM 606 C CA . ARG A 1 85 ? -6.086 -8.283 8.120 1.00 81.56 85 ARG A CA 1
ATOM 607 C C . ARG A 1 85 ? -4.718 -8.837 8.514 1.00 81.56 85 ARG A C 1
ATOM 609 O O . ARG A 1 85 ? -3.884 -8.079 8.999 1.00 81.56 85 ARG A O 1
ATOM 616 N N . ARG A 1 86 ? -4.478 -10.136 8.322 1.00 83.31 86 ARG A N 1
ATOM 617 C CA . ARG A 1 86 ? -3.172 -10.754 8.594 1.00 83.31 86 ARG A CA 1
ATOM 618 C C . ARG A 1 86 ? -2.085 -10.194 7.690 1.00 83.31 86 ARG A C 1
ATOM 620 O O . ARG A 1 86 ? -1.016 -9.876 8.200 1.00 83.31 86 ARG A O 1
ATOM 627 N N . LEU A 1 87 ? -2.387 -10.018 6.405 1.00 84.19 87 LEU A N 1
ATOM 628 C CA . LEU A 1 87 ? -1.474 -9.403 5.447 1.00 84.19 87 LEU A CA 1
ATOM 629 C C . LEU A 1 87 ? -1.129 -7.965 5.853 1.00 84.19 87 LEU A C 1
ATOM 631 O O . LEU A 1 87 ? 0.039 -7.641 6.022 1.00 84.19 87 LEU A O 1
ATOM 635 N N . LEU A 1 88 ? -2.133 -7.132 6.138 1.00 81.12 88 LEU A N 1
ATOM 636 C CA . LEU A 1 88 ? -1.917 -5.753 6.591 1.00 81.12 88 LEU A CA 1
ATOM 637 C C . LEU A 1 88 ? -1.115 -5.686 7.894 1.00 81.12 88 LEU A C 1
ATOM 639 O O . LEU A 1 88 ? -0.255 -4.828 8.055 1.00 81.12 88 LEU A O 1
ATOM 643 N N . LEU A 1 89 ? -1.372 -6.589 8.841 1.00 83.69 89 LEU A N 1
ATOM 644 C CA . LEU A 1 89 ? -0.587 -6.661 10.074 1.00 83.69 89 LEU A CA 1
ATOM 645 C C . LEU A 1 89 ? 0.858 -7.088 9.814 1.00 83.69 89 LEU A C 1
ATOM 647 O O . LEU A 1 89 ? 1.747 -6.635 10.533 1.00 83.69 89 LEU A O 1
ATOM 651 N N . HIS A 1 90 ? 1.089 -7.964 8.837 1.00 80.00 90 HIS A N 1
ATOM 652 C CA . HIS A 1 90 ? 2.430 -8.351 8.422 1.00 80.00 90 HIS A CA 1
ATOM 653 C C . HIS A 1 90 ? 3.178 -7.147 7.840 1.00 80.00 90 HIS A C 1
ATOM 655 O O . HIS A 1 90 ? 4.246 -6.808 8.344 1.00 80.00 90 HIS A O 1
ATOM 661 N N . GLU A 1 91 ? 2.554 -6.428 6.909 1.00 81.25 91 GLU A N 1
ATOM 662 C CA . GLU A 1 91 ? 3.100 -5.209 6.299 1.00 81.25 91 GLU A CA 1
ATOM 663 C C . GLU A 1 91 ? 3.397 -4.116 7.330 1.00 81.25 91 GLU A C 1
ATOM 665 O O . GLU A 1 91 ? 4.507 -3.597 7.415 1.00 81.25 91 GLU A O 1
ATOM 670 N N . LEU A 1 92 ? 2.445 -3.814 8.216 1.00 82.19 92 LEU A N 1
ATOM 671 C CA . LEU A 1 92 ? 2.647 -2.821 9.275 1.00 82.19 92 LEU A CA 1
ATOM 672 C C . LEU A 1 92 ? 3.783 -3.210 10.226 1.00 82.19 92 LEU A C 1
ATOM 674 O O . LEU A 1 92 ? 4.510 -2.343 10.711 1.00 82.19 92 LEU A O 1
ATOM 678 N N . ARG A 1 93 ? 3.946 -4.506 10.520 1.00 80.25 93 ARG A N 1
ATOM 679 C CA . ARG A 1 93 ? 5.062 -4.993 11.340 1.00 80.25 93 ARG A CA 1
ATOM 680 C C . ARG A 1 93 ? 6.390 -4.850 10.608 1.00 80.25 93 ARG A C 1
ATOM 682 O O . ARG A 1 93 ? 7.345 -4.447 11.268 1.00 80.25 93 ARG A O 1
ATOM 689 N N . ALA A 1 94 ? 6.421 -5.137 9.307 1.00 76.81 94 ALA A N 1
ATOM 690 C CA . ALA A 1 94 ? 7.588 -4.996 8.443 1.00 76.81 94 ALA A CA 1
ATOM 691 C C . ALA A 1 94 ? 8.033 -3.523 8.350 1.00 76.81 94 ALA A C 1
ATOM 693 O O . ALA A 1 94 ? 9.190 -3.195 8.618 1.00 76.81 94 ALA A O 1
ATOM 694 N N . ILE A 1 95 ? 7.094 -2.604 8.117 1.00 77.25 95 ILE A N 1
ATOM 695 C CA . ILE A 1 95 ? 7.354 -1.157 8.105 1.00 77.25 95 ILE A CA 1
ATOM 696 C C . ILE A 1 95 ? 7.796 -0.671 9.490 1.00 77.25 95 ILE A C 1
ATOM 698 O O . ILE A 1 95 ? 8.739 0.108 9.613 1.00 77.25 95 ILE A O 1
ATOM 702 N N . ALA A 1 96 ? 7.170 -1.155 10.566 1.00 76.25 96 ALA A N 1
ATOM 703 C CA . ALA A 1 96 ? 7.574 -0.788 11.920 1.00 76.25 96 ALA A CA 1
ATOM 704 C C . ALA A 1 96 ? 8.973 -1.314 12.288 1.00 76.25 96 ALA A C 1
ATOM 706 O O . ALA A 1 96 ? 9.677 -0.660 13.057 1.00 76.25 96 ALA A O 1
ATOM 707 N N . SER A 1 97 ? 9.395 -2.487 11.791 1.00 71.75 97 SER A N 1
ATOM 708 C CA . SER A 1 97 ? 10.785 -2.944 11.944 1.00 71.75 97 SER A CA 1
ATOM 709 C C . SER A 1 97 ? 11.747 -2.104 11.122 1.00 71.75 97 SER A C 1
ATOM 711 O O . SER A 1 97 ? 12.793 -1.741 11.652 1.00 71.75 97 SER A O 1
ATOM 713 N N . LEU A 1 98 ? 11.370 -1.726 9.899 1.00 74.62 98 LEU A N 1
ATOM 714 C CA . LEU A 1 98 ? 12.164 -0.830 9.065 1.00 74.62 98 LEU A CA 1
ATOM 715 C C . LEU A 1 98 ? 12.369 0.526 9.753 1.00 74.62 98 LEU A C 1
ATOM 717 O O . LEU A 1 98 ? 13.503 0.961 9.911 1.00 74.62 98 LEU A O 1
ATOM 721 N N . GLY A 1 99 ? 11.300 1.137 10.274 1.00 73.25 99 GLY A N 1
ATOM 722 C CA . GLY A 1 99 ? 11.371 2.394 11.025 1.00 73.25 99 GLY A CA 1
ATOM 723 C C . GLY A 1 99 ? 12.210 2.299 12.306 1.00 73.25 99 GLY A C 1
ATOM 724 O O . GLY A 1 99 ? 12.922 3.229 12.668 1.00 73.25 99 GLY A O 1
ATOM 725 N N . ARG A 1 100 ? 12.182 1.159 13.005 1.00 71.25 100 ARG A N 1
ATOM 726 C CA . ARG A 1 100 ? 13.067 0.942 14.164 1.00 71.25 100 ARG A CA 1
ATOM 727 C C . ARG A 1 100 ? 14.533 0.805 13.755 1.00 71.25 100 ARG A C 1
ATOM 729 O O . ARG A 1 100 ? 15.398 1.320 14.460 1.00 71.25 100 ARG A O 1
ATOM 736 N N . TRP A 1 101 ? 14.807 0.141 12.634 1.00 71.88 101 TRP A N 1
ATOM 737 C CA . TRP A 1 101 ? 16.154 -0.014 12.087 1.00 71.88 101 TRP A CA 1
ATOM 738 C C . TRP A 1 101 ? 16.731 1.315 11.585 1.00 71.88 101 TRP A C 1
ATOM 740 O O . TRP A 1 101 ? 17.869 1.636 11.925 1.00 71.88 101 TRP A O 1
ATOM 750 N N . THR A 1 102 ? 15.939 2.142 10.893 1.00 71.12 102 THR A N 1
ATOM 751 C CA . THR A 1 102 ? 16.375 3.475 10.437 1.00 71.12 102 THR A CA 1
ATOM 752 C C . THR A 1 102 ? 16.689 4.414 11.603 1.00 71.12 102 THR A C 1
ATOM 754 O O . THR A 1 102 ? 17.674 5.143 11.552 1.00 71.12 102 THR A O 1
ATOM 757 N N . VAL A 1 103 ? 15.930 4.338 12.704 1.00 77.81 103 VAL A N 1
ATOM 758 C CA . VAL A 1 103 ? 16.195 5.096 13.946 1.00 77.81 103 VAL A CA 1
ATOM 759 C C . VAL A 1 103 ? 17.236 4.393 14.847 1.00 77.81 103 VAL A C 1
ATOM 761 O O . VAL A 1 103 ? 17.466 4.801 15.983 1.00 77.81 103 VAL A O 1
ATOM 764 N N . ARG A 1 104 ? 17.886 3.321 14.362 1.00 62.62 104 ARG A N 1
ATOM 765 C CA . ARG A 1 104 ? 18.901 2.516 15.077 1.00 62.62 104 ARG A CA 1
ATOM 766 C C . ARG A 1 104 ? 18.451 2.003 16.456 1.00 62.62 104 ARG A C 1
ATOM 768 O O . ARG A 1 104 ? 19.274 1.751 17.332 1.00 62.62 104 ARG A O 1
ATOM 775 N N . ARG A 1 105 ? 17.144 1.822 16.670 1.00 55.50 105 ARG A N 1
ATOM 776 C CA . ARG A 1 105 ? 16.568 1.287 17.915 1.00 55.50 105 ARG A CA 1
ATOM 777 C C . ARG A 1 105 ? 16.401 -0.227 17.797 1.00 55.50 105 ARG A C 1
ATOM 779 O O . ARG A 1 105 ? 15.384 -0.715 17.304 1.00 55.50 105 ARG A O 1
ATOM 786 N N . THR A 1 106 ? 17.388 -0.982 18.266 1.00 57.06 106 THR A N 1
ATOM 787 C CA . THR A 1 106 ? 17.288 -2.440 18.418 1.00 57.06 106 THR A CA 1
ATOM 788 C C . THR A 1 106 ? 16.426 -2.788 19.639 1.00 57.06 106 THR A C 1
ATOM 790 O O . THR A 1 106 ? 16.454 -2.089 20.653 1.00 57.06 106 THR A O 1
ATOM 793 N N . HIS A 1 107 ? 15.600 -3.842 19.554 1.00 52.28 107 HIS A N 1
ATOM 794 C CA . HIS A 1 107 ? 15.017 -4.422 20.768 1.00 52.28 107 HIS A CA 1
ATOM 795 C C . HIS A 1 107 ? 16.179 -4.960 21.600 1.00 52.28 107 HIS A C 1
ATOM 797 O O . HIS A 1 107 ? 16.968 -5.757 21.096 1.00 52.28 107 HIS A O 1
ATOM 803 N N . GLY A 1 108 ? 16.307 -4.451 22.827 1.00 48.84 108 GLY A N 1
ATOM 804 C CA . GLY A 1 108 ? 17.413 -4.762 23.721 1.00 48.84 108 GLY A CA 1
ATOM 805 C C . GLY A 1 108 ? 17.568 -6.267 23.882 1.00 48.84 108 GLY A C 1
ATOM 806 O O . GLY A 1 108 ? 16.681 -6.936 24.411 1.00 48.84 108 GLY A O 1
ATOM 807 N N . VAL A 1 109 ? 18.697 -6.783 23.408 1.00 48.66 109 VAL A N 1
ATOM 808 C CA . VAL A 1 109 ? 19.190 -8.099 23.796 1.00 48.66 109 VAL A CA 1
ATOM 809 C C . VAL A 1 109 ? 19.462 -8.012 25.298 1.00 48.66 109 VAL A C 1
ATOM 811 O O . VAL A 1 109 ? 20.097 -7.060 25.759 1.00 48.66 109 VAL A O 1
ATOM 814 N N . ARG A 1 110 ? 18.904 -8.938 26.080 1.00 44.72 110 ARG A N 1
ATOM 815 C CA . ARG A 1 110 ? 19.130 -8.987 27.528 1.00 44.72 110 ARG A CA 1
ATOM 816 C C . ARG A 1 110 ? 20.643 -9.170 27.763 1.00 44.72 110 ARG A C 1
ATOM 818 O O . ARG A 1 110 ? 21.260 -9.917 27.001 1.00 44.72 110 ARG A O 1
ATOM 825 N N . PRO A 1 111 ? 21.268 -8.509 28.756 1.00 43.62 111 PRO A N 1
ATOM 826 C CA . PRO A 1 111 ? 22.692 -8.703 29.025 1.00 43.62 111 PRO A CA 1
ATOM 827 C C . PRO A 1 111 ? 22.969 -10.195 29.271 1.00 43.62 111 PRO A C 1
ATOM 829 O O . PRO A 1 111 ? 22.427 -10.754 30.222 1.00 43.62 111 PRO A O 1
ATOM 832 N N . GLY A 1 112 ? 23.748 -10.839 28.395 1.00 53.72 112 GLY A N 1
ATOM 833 C CA . GLY A 1 112 ? 24.127 -12.255 28.513 1.00 53.72 112 GLY A CA 1
ATOM 834 C C . GLY A 1 112 ? 23.630 -13.202 27.412 1.00 53.72 112 GLY A C 1
ATOM 835 O O . GLY A 1 112 ? 24.080 -14.343 27.387 1.00 53.72 112 GLY A O 1
ATOM 836 N N . ASP A 1 113 ? 22.769 -12.767 26.484 1.00 44.16 113 ASP A N 1
ATOM 837 C CA . ASP A 1 113 ? 22.401 -13.598 25.326 1.00 44.16 113 ASP A CA 1
ATOM 838 C C . ASP A 1 113 ? 23.442 -13.463 24.204 1.00 44.16 113 ASP A C 1
ATOM 840 O O . ASP A 1 113 ? 23.671 -12.378 23.659 1.00 44.16 113 ASP A O 1
ATOM 844 N N . LEU A 1 114 ? 24.054 -14.587 23.821 1.00 46.12 114 LEU A N 1
ATOM 845 C CA . LEU A 1 114 ? 24.870 -14.674 22.616 1.00 46.12 114 LEU A CA 1
ATOM 846 C C . LEU A 1 114 ? 23.937 -14.588 21.406 1.00 46.12 114 LEU A C 1
ATOM 848 O O . LEU A 1 114 ? 23.161 -15.503 21.124 1.00 46.12 114 LEU A O 1
ATOM 852 N N . ALA A 1 115 ? 24.003 -13.474 20.680 1.00 49.50 115 ALA A N 1
ATOM 853 C CA . ALA A 1 115 ? 23.365 -13.371 19.380 1.00 49.50 115 ALA A CA 1
ATOM 854 C C . ALA A 1 115 ? 24.006 -14.420 18.463 1.00 49.50 115 ALA A C 1
ATOM 856 O O . ALA A 1 115 ? 25.147 -14.255 18.032 1.00 49.50 115 ALA A O 1
ATOM 857 N N . ALA A 1 116 ? 23.294 -15.516 18.191 1.00 51.03 116 ALA A N 1
ATOM 858 C CA . ALA A 1 116 ? 23.726 -16.499 17.211 1.00 51.03 116 ALA A CA 1
ATOM 859 C C . ALA A 1 116 ? 23.863 -15.782 15.861 1.00 51.03 116 ALA A C 1
ATOM 861 O O . ALA A 1 116 ? 22.871 -15.438 15.215 1.00 51.03 116 ALA A O 1
ATOM 862 N N . ALA A 1 117 ? 25.103 -15.494 15.467 1.00 51.44 117 ALA A N 1
ATOM 863 C CA . ALA A 1 117 ? 25.430 -14.777 14.247 1.00 51.44 117 ALA A CA 1
ATOM 864 C C . ALA A 1 117 ? 25.268 -15.702 13.033 1.00 51.44 117 ALA A C 1
ATOM 866 O O . ALA A 1 117 ? 26.220 -16.024 12.334 1.00 51.44 117 ALA A O 1
ATOM 867 N N . TYR A 1 118 ? 24.025 -16.078 12.732 1.00 51.25 118 TYR A N 1
ATOM 868 C CA . TYR A 1 118 ? 23.627 -16.519 11.390 1.00 51.25 118 TYR A CA 1
ATOM 869 C C . TYR A 1 118 ? 23.514 -15.330 10.414 1.00 51.25 118 TYR A C 1
ATOM 871 O O . TYR A 1 118 ? 23.004 -15.439 9.302 1.00 51.25 118 TYR A O 1
ATOM 879 N N . THR A 1 119 ? 23.972 -14.155 10.847 1.00 55.47 119 THR A N 1
ATOM 880 C CA . THR A 1 119 ? 23.772 -12.870 10.192 1.00 55.47 119 THR A CA 1
ATOM 881 C C . THR A 1 119 ? 24.701 -12.663 9.003 1.00 55.47 119 THR A C 1
ATOM 883 O O . THR A 1 119 ? 24.306 -11.947 8.093 1.00 55.47 119 THR A O 1
ATOM 886 N N . GLY A 1 120 ? 25.879 -13.294 8.940 1.00 63.53 120 GLY A N 1
ATOM 887 C CA . GLY A 1 120 ? 26.828 -13.107 7.831 1.00 63.53 120 GLY A CA 1
ATOM 888 C C . GLY A 1 120 ? 26.264 -13.547 6.470 1.00 63.53 120 GLY A C 1
ATOM 889 O O . GLY A 1 120 ? 26.006 -12.691 5.619 1.00 63.53 120 GLY A O 1
ATOM 890 N N . PRO A 1 121 ? 25.994 -14.853 6.266 1.00 71.50 121 PRO A N 1
ATOM 891 C CA . PRO A 1 121 ? 25.464 -15.360 4.997 1.00 71.50 121 PRO A CA 1
ATOM 892 C C . PRO A 1 121 ? 24.099 -14.759 4.637 1.00 71.50 121 PRO A C 1
ATOM 894 O O . PRO A 1 121 ? 23.842 -14.432 3.481 1.00 71.50 121 PRO A O 1
ATOM 897 N N . GLN A 1 122 ? 23.233 -14.548 5.634 1.00 75.19 122 GLN A N 1
ATOM 898 C CA . GLN A 1 122 ? 21.906 -13.974 5.419 1.00 75.19 122 GLN A CA 1
ATOM 899 C C . GLN A 1 122 ? 21.975 -12.504 4.988 1.00 75.19 122 GLN A C 1
ATOM 901 O O . GLN A 1 122 ? 21.241 -12.086 4.097 1.00 75.19 122 GLN A O 1
ATOM 906 N N . THR A 1 123 ? 22.863 -11.710 5.587 1.00 75.75 123 THR A N 1
ATOM 907 C CA . THR A 1 123 ? 23.041 -10.302 5.210 1.00 75.75 123 THR A CA 1
ATOM 908 C C . THR A 1 123 ? 23.635 -10.186 3.811 1.00 75.75 123 THR A C 1
ATOM 910 O O . THR A 1 123 ? 23.156 -9.379 3.017 1.00 75.75 123 THR A O 1
ATOM 913 N N . ALA A 1 124 ? 24.606 -11.040 3.473 1.00 79.25 124 ALA A N 1
ATOM 914 C CA . ALA A 1 124 ? 25.157 -11.117 2.123 1.00 79.25 124 ALA A CA 1
ATOM 915 C C . ALA A 1 124 ? 24.075 -11.457 1.082 1.00 79.25 124 ALA A C 1
ATOM 917 O O . ALA A 1 124 ? 23.996 -10.798 0.050 1.00 79.25 124 ALA A O 1
ATOM 918 N N . MET A 1 125 ? 23.185 -12.411 1.381 1.00 83.88 125 MET A N 1
ATOM 919 C CA . MET A 1 125 ? 22.054 -12.749 0.510 1.00 83.88 125 MET A CA 1
ATOM 920 C C . MET A 1 125 ? 21.080 -11.573 0.329 1.00 83.88 125 MET A C 1
ATOM 922 O O . MET A 1 125 ? 20.655 -11.306 -0.792 1.00 83.88 125 MET A O 1
ATOM 926 N N . MET A 1 126 ? 20.741 -10.847 1.402 1.00 82.00 126 MET A N 1
ATOM 927 C CA . MET A 1 126 ? 19.832 -9.691 1.321 1.00 82.00 126 MET A CA 1
ATOM 928 C C . MET A 1 126 ? 20.432 -8.541 0.501 1.00 82.00 126 MET A C 1
ATOM 930 O O . MET A 1 126 ? 19.733 -7.953 -0.323 1.00 82.00 126 MET A O 1
ATOM 934 N N . TYR A 1 127 ? 21.724 -8.243 0.677 1.00 82.12 127 TYR A N 1
ATO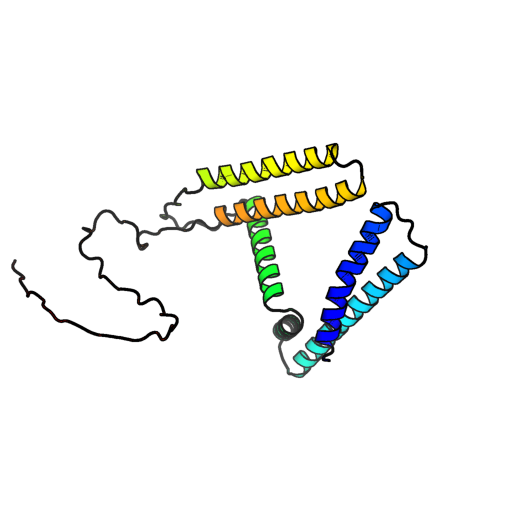M 935 C CA . TYR A 1 127 ? 22.414 -7.246 -0.147 1.00 82.12 127 TYR A CA 1
ATOM 936 C C . TYR A 1 127 ? 22.585 -7.703 -1.597 1.00 82.12 127 TYR A C 1
ATOM 938 O O . TYR A 1 127 ? 22.446 -6.885 -2.502 1.00 82.12 127 TYR A O 1
ATOM 946 N N . GLY A 1 128 ? 22.819 -8.997 -1.832 1.00 86.62 128 GLY A N 1
ATOM 947 C CA . GLY A 1 128 ? 22.837 -9.573 -3.176 1.00 86.62 128 GLY A CA 1
ATOM 948 C C . GLY A 1 128 ? 21.498 -9.400 -3.892 1.00 86.62 128 GLY A C 1
ATOM 949 O O . GLY A 1 128 ? 21.470 -8.954 -5.033 1.00 86.62 128 GLY A O 1
ATOM 950 N N . LEU A 1 129 ? 20.381 -9.664 -3.208 1.00 87.88 129 LEU A N 1
ATOM 951 C CA . LEU A 1 129 ? 19.042 -9.464 -3.764 1.00 87.88 129 LEU A CA 1
ATOM 952 C C . LEU A 1 129 ? 18.759 -7.984 -4.072 1.00 87.88 129 LEU A C 1
ATOM 954 O O . LEU A 1 129 ? 18.248 -7.674 -5.145 1.00 87.88 129 LEU A O 1
ATOM 958 N N . LEU A 1 130 ? 19.139 -7.071 -3.170 1.00 86.81 130 LEU A N 1
ATOM 959 C CA . LEU A 1 130 ? 19.053 -5.622 -3.402 1.00 86.81 130 LEU A CA 1
ATOM 960 C C . LEU A 1 130 ? 19.853 -5.191 -4.633 1.00 86.81 130 LEU A C 1
ATOM 962 O O . LEU A 1 130 ? 19.356 -4.439 -5.464 1.00 86.81 130 LEU A O 1
ATOM 966 N N . PHE A 1 131 ? 21.083 -5.686 -4.761 1.00 85.81 131 PHE A N 1
ATOM 967 C CA . PHE A 1 131 ? 21.950 -5.387 -5.894 1.00 85.81 131 PHE A CA 1
ATOM 968 C C . PHE A 1 131 ? 21.356 -5.881 -7.217 1.00 85.81 131 PHE A C 1
ATOM 970 O O . PHE A 1 131 ? 21.302 -5.122 -8.183 1.00 85.81 131 PHE A O 1
ATOM 977 N N . VAL A 1 132 ? 20.861 -7.124 -7.248 1.00 92.19 132 VAL A N 1
ATOM 978 C CA . VAL A 1 132 ? 20.197 -7.688 -8.431 1.00 92.19 132 VAL A CA 1
ATOM 979 C C . VAL A 1 132 ? 18.947 -6.886 -8.793 1.00 92.19 132 VAL A C 1
ATOM 981 O O . VAL A 1 132 ? 18.771 -6.599 -9.968 1.00 92.19 132 VAL A O 1
ATOM 984 N N . SER A 1 133 ? 18.150 -6.450 -7.812 1.00 88.38 133 SER A N 1
ATOM 985 C CA . SER A 1 133 ? 16.948 -5.627 -8.049 1.00 88.38 133 SER A CA 1
ATOM 986 C C . SER A 1 133 ? 17.302 -4.291 -8.723 1.00 88.38 133 SER A C 1
ATOM 988 O O . SER A 1 133 ? 16.711 -3.902 -9.726 1.00 88.38 133 SER A O 1
ATOM 990 N N . VAL A 1 134 ? 18.367 -3.621 -8.261 1.00 87.00 134 VAL A N 1
ATOM 991 C CA . VAL A 1 134 ? 18.850 -2.376 -8.890 1.00 87.00 134 VAL A CA 1
ATOM 992 C C . VAL A 1 134 ? 19.317 -2.618 -10.328 1.00 87.00 134 VAL A C 1
ATOM 994 O O . VAL A 1 134 ? 18.985 -1.836 -11.220 1.00 87.00 134 VAL A O 1
ATOM 997 N N . ILE A 1 135 ? 20.075 -3.693 -10.570 1.00 91.50 135 ILE A N 1
ATOM 998 C CA . ILE A 1 135 ? 20.505 -4.062 -11.927 1.00 91.50 135 ILE A CA 1
ATOM 999 C C . ILE A 1 135 ? 19.302 -4.376 -12.808 1.00 91.50 135 ILE A C 1
ATOM 1001 O O . ILE A 1 135 ? 19.263 -3.931 -13.951 1.00 91.50 135 ILE A O 1
ATOM 1005 N N . GLU A 1 136 ? 18.331 -5.122 -12.292 1.00 91.50 136 GLU A N 1
ATOM 1006 C CA . GLU A 1 136 ? 17.098 -5.459 -12.990 1.00 91.50 136 GLU A CA 1
ATOM 1007 C C . GLU A 1 136 ? 16.340 -4.190 -13.391 1.00 91.50 136 GLU A C 1
ATOM 1009 O O . GLU A 1 136 ? 15.975 -4.057 -14.556 1.00 91.50 136 GLU A O 1
ATOM 1014 N N . THR A 1 137 ? 16.214 -3.198 -12.506 1.00 88.06 137 THR A N 1
ATOM 1015 C CA . THR A 1 137 ? 15.611 -1.898 -12.839 1.00 88.06 137 THR A CA 1
ATOM 1016 C C . THR A 1 137 ? 16.344 -1.172 -13.956 1.00 88.06 137 THR A C 1
ATOM 1018 O O . THR A 1 137 ? 15.705 -0.671 -14.883 1.00 88.06 137 THR A O 1
ATOM 1021 N N . VAL A 1 138 ? 17.678 -1.132 -13.916 1.00 86.56 138 VAL A N 1
ATOM 1022 C CA . VAL A 1 138 ? 18.476 -0.521 -14.991 1.00 86.56 138 VAL A CA 1
ATOM 1023 C C . VAL A 1 138 ? 18.314 -1.304 -16.298 1.00 86.56 138 VAL A C 1
ATOM 1025 O O . VAL A 1 138 ? 18.109 -0.708 -17.354 1.00 86.56 138 VAL A O 1
ATOM 1028 N N . GLY A 1 139 ? 18.349 -2.636 -16.237 1.00 88.00 139 GLY A N 1
ATOM 1029 C CA . GLY A 1 139 ? 18.170 -3.514 -17.390 1.00 88.00 139 GLY A CA 1
ATOM 1030 C C . GLY A 1 139 ? 16.795 -3.350 -18.033 1.00 88.00 139 GLY A C 1
ATOM 1031 O O . GLY A 1 139 ? 16.702 -3.180 -19.246 1.00 88.00 139 GLY A O 1
ATOM 1032 N N . LEU A 1 140 ? 15.732 -3.312 -17.229 1.00 86.06 140 LEU A N 1
ATOM 1033 C CA . LEU A 1 140 ? 14.363 -3.072 -17.682 1.00 86.06 140 LEU A CA 1
ATOM 1034 C C . LEU A 1 140 ? 14.192 -1.656 -18.245 1.00 86.06 140 LEU A C 1
ATOM 1036 O O . LEU A 1 140 ? 13.463 -1.483 -19.218 1.00 86.06 140 LEU A O 1
ATOM 1040 N N . ALA A 1 141 ? 14.886 -0.656 -17.693 1.00 83.62 141 ALA A N 1
ATOM 1041 C CA . ALA A 1 141 ? 14.896 0.705 -18.231 1.00 83.62 141 ALA A CA 1
ATOM 1042 C C . ALA A 1 141 ? 15.504 0.787 -19.637 1.00 83.62 141 ALA A C 1
ATOM 1044 O O . ALA A 1 141 ? 15.004 1.535 -20.473 1.00 83.62 141 ALA A O 1
ATOM 1045 N N . VAL A 1 142 ? 16.566 0.020 -19.898 1.00 87.38 142 VAL A N 1
ATOM 1046 C CA . VAL A 1 142 ? 17.224 -0.035 -21.212 1.00 87.38 142 VAL A CA 1
ATOM 1047 C C . VAL A 1 142 ? 16.436 -0.904 -22.196 1.00 87.38 142 VAL A C 1
ATOM 1049 O O . VAL A 1 142 ? 16.329 -0.563 -23.371 1.00 87.38 142 VAL A O 1
ATOM 1052 N N . LEU A 1 143 ? 15.879 -2.025 -21.729 1.00 89.50 143 LEU A N 1
ATOM 1053 C CA . LEU A 1 143 ? 15.205 -3.010 -22.576 1.00 89.50 143 LEU A CA 1
ATOM 1054 C C . LEU A 1 143 ? 13.806 -2.563 -23.022 1.00 89.50 143 LEU A C 1
ATOM 1056 O O . LEU A 1 143 ? 13.356 -2.941 -24.103 1.00 89.50 143 LEU A O 1
ATOM 1060 N N . ILE A 1 144 ? 13.093 -1.796 -22.193 1.00 85.81 144 ILE A N 1
ATOM 1061 C CA . ILE A 1 144 ? 11.678 -1.481 -22.406 1.00 85.81 144 ILE A CA 1
ATOM 1062 C C . ILE A 1 144 ? 11.536 -0.029 -22.884 1.00 85.81 144 ILE A C 1
ATOM 1064 O O . ILE A 1 144 ? 11.621 0.893 -22.075 1.00 85.81 144 ILE A O 1
ATOM 1068 N N . PRO A 1 145 ? 11.219 0.209 -24.172 1.00 84.44 145 PRO A N 1
ATOM 1069 C CA . PRO A 1 145 ? 11.117 1.564 -24.724 1.00 84.44 145 PRO A CA 1
ATOM 1070 C C . PRO A 1 145 ? 9.834 2.307 -24.308 1.00 84.44 145 PRO A C 1
ATOM 1072 O O . PRO A 1 145 ? 9.640 3.471 -24.652 1.00 84.44 145 PRO A O 1
ATOM 1075 N N . TRP A 1 146 ? 8.926 1.640 -23.591 1.00 82.19 146 TRP A N 1
ATOM 1076 C CA . TRP A 1 146 ? 7.602 2.150 -23.244 1.00 82.19 146 TRP A CA 1
ATOM 1077 C C . TRP A 1 146 ? 7.657 2.900 -21.900 1.00 82.19 146 TRP A C 1
ATOM 1079 O O . TRP A 1 146 ? 7.735 2.256 -20.847 1.00 82.19 146 TRP A O 1
ATOM 1089 N N . PRO A 1 147 ? 7.550 4.245 -21.876 1.00 76.94 147 PRO A N 1
ATOM 1090 C CA . PRO A 1 147 ? 7.780 5.043 -20.666 1.00 76.94 147 PRO A CA 1
ATOM 1091 C C . PRO A 1 147 ? 6.795 4.728 -19.537 1.00 76.94 147 PRO A C 1
ATOM 1093 O O . PRO A 1 147 ? 7.099 4.918 -18.363 1.00 76.94 147 PRO A O 1
ATOM 1096 N N . ALA A 1 148 ? 5.602 4.241 -19.867 1.00 72.94 148 ALA A N 1
ATOM 1097 C CA . ALA A 1 148 ? 4.634 3.853 -18.858 1.00 72.94 148 ALA A CA 1
ATOM 1098 C C . ALA A 1 148 ? 4.968 2.523 -18.176 1.00 72.94 148 ALA A C 1
ATOM 1100 O O . ALA A 1 148 ? 4.873 2.432 -16.954 1.00 72.94 148 ALA A O 1
ATOM 1101 N N . VAL A 1 149 ? 5.399 1.519 -18.943 1.00 78.94 149 VAL A N 1
ATOM 1102 C CA . VAL A 1 149 ? 5.846 0.233 -18.389 1.00 78.94 149 VAL A CA 1
ATOM 1103 C C . VAL A 1 149 ? 7.056 0.465 -17.490 1.00 78.94 149 VAL A C 1
ATOM 1105 O O . VAL A 1 149 ? 7.102 -0.060 -16.383 1.00 78.94 149 VAL A O 1
ATOM 1108 N N . HIS A 1 150 ? 7.964 1.354 -17.902 1.00 80.12 150 HIS A N 1
ATOM 1109 C CA . HIS A 1 150 ? 9.088 1.779 -17.076 1.00 80.12 150 HIS A CA 1
ATOM 1110 C C . HIS A 1 150 ? 8.644 2.353 -15.718 1.00 80.12 150 HIS A C 1
ATOM 1112 O O . HIS A 1 150 ? 9.162 1.943 -14.685 1.00 80.12 150 HIS A O 1
ATOM 1118 N N . ARG A 1 151 ? 7.636 3.239 -15.680 1.00 78.81 151 ARG A N 1
ATOM 1119 C CA . ARG A 1 151 ? 7.108 3.779 -14.409 1.00 78.81 151 ARG A CA 1
ATOM 1120 C C . ARG A 1 151 ? 6.486 2.703 -13.522 1.00 78.81 151 ARG A C 1
ATOM 1122 O O . ARG A 1 151 ? 6.696 2.731 -12.314 1.00 78.81 151 ARG A O 1
ATOM 1129 N N . VAL A 1 152 ? 5.719 1.778 -14.100 1.00 81.69 152 VAL A N 1
ATOM 1130 C CA . VAL A 1 152 ? 5.090 0.683 -13.341 1.00 81.69 152 VAL A CA 1
ATOM 1131 C C . VAL A 1 152 ? 6.155 -0.227 -12.733 1.00 81.69 152 VAL A C 1
ATOM 1133 O O . VAL A 1 152 ? 6.090 -0.529 -11.543 1.00 81.69 152 VAL A O 1
ATOM 1136 N N . LEU A 1 153 ? 7.155 -0.616 -13.526 1.00 85.25 153 LEU A N 1
ATOM 1137 C CA . LEU A 1 153 ? 8.264 -1.447 -13.065 1.00 85.25 153 LEU A CA 1
ATOM 1138 C C . LEU A 1 153 ? 9.103 -0.732 -12.008 1.00 85.25 153 LEU A C 1
ATOM 1140 O O . LEU A 1 153 ? 9.434 -1.346 -11.004 1.00 85.25 153 LEU A O 1
ATOM 1144 N N . LEU A 1 154 ? 9.350 0.570 -12.165 1.00 84.19 154 LEU A N 1
ATOM 1145 C CA . LEU A 1 154 ? 10.051 1.371 -11.163 1.00 84.19 154 LEU A CA 1
ATOM 1146 C C . LEU A 1 154 ? 9.307 1.380 -9.820 1.00 84.19 154 LEU A C 1
ATOM 1148 O O . LEU A 1 154 ? 9.924 1.214 -8.773 1.00 84.19 154 LEU A O 1
ATOM 1152 N N . VAL A 1 155 ? 7.981 1.551 -9.828 1.00 82.94 155 VAL A N 1
ATOM 1153 C CA . VAL A 1 155 ? 7.173 1.498 -8.596 1.00 82.94 155 VAL A CA 1
ATOM 1154 C C . VAL A 1 155 ? 7.237 0.111 -7.959 1.00 82.94 155 VAL A C 1
ATOM 1156 O O . VAL A 1 155 ? 7.388 0.006 -6.740 1.00 82.94 155 VAL A O 1
ATOM 1159 N N . LEU A 1 156 ? 7.130 -0.946 -8.769 1.00 86.31 156 LEU A N 1
ATOM 1160 C CA . LEU A 1 156 ? 7.175 -2.322 -8.284 1.00 86.31 156 LEU A CA 1
ATOM 1161 C C . LEU A 1 156 ? 8.546 -2.674 -7.696 1.00 86.31 156 LEU A C 1
ATOM 1163 O O . LEU A 1 156 ? 8.602 -3.271 -6.623 1.00 86.31 156 LEU A O 1
ATOM 1167 N N . ASP A 1 157 ? 9.628 -2.260 -8.351 1.00 86.56 157 ASP A N 1
ATOM 1168 C CA . ASP A 1 157 ? 10.990 -2.494 -7.884 1.00 86.56 157 ASP A CA 1
ATOM 1169 C C . ASP A 1 157 ? 11.287 -1.723 -6.596 1.00 86.56 157 ASP A C 1
ATOM 1171 O O . ASP A 1 157 ? 11.740 -2.308 -5.616 1.00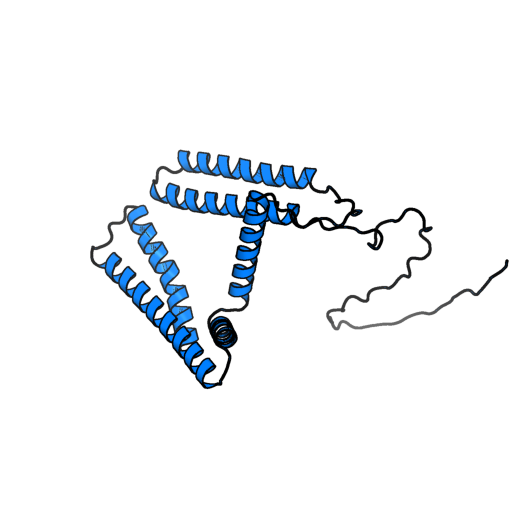 86.56 157 ASP A O 1
ATOM 1175 N N . VAL A 1 158 ? 10.912 -0.439 -6.522 1.00 86.12 158 VAL A N 1
ATOM 1176 C CA . VAL A 1 158 ? 11.026 0.350 -5.283 1.00 86.12 158 VAL A CA 1
ATOM 1177 C C . VAL A 1 158 ? 10.264 -0.321 -4.139 1.00 86.12 158 VAL A C 1
ATOM 1179 O O . VAL A 1 158 ? 10.768 -0.402 -3.017 1.00 86.12 158 VAL A O 1
ATOM 1182 N N . TYR A 1 159 ? 9.063 -0.836 -4.402 1.00 83.44 159 TYR A N 1
ATOM 1183 C CA . TYR A 1 159 ? 8.297 -1.577 -3.404 1.00 83.44 159 TYR A CA 1
ATOM 1184 C C . TYR A 1 159 ? 8.980 -2.897 -3.002 1.00 83.44 159 TYR A C 1
ATOM 1186 O O . TYR A 1 159 ? 9.057 -3.204 -1.810 1.00 83.44 159 TYR A O 1
ATOM 1194 N N . GLY A 1 160 ? 9.541 -3.641 -3.959 1.00 84.56 160 GLY A N 1
ATOM 1195 C CA . GLY A 1 160 ? 10.333 -4.848 -3.709 1.00 84.56 160 GLY A CA 1
ATOM 1196 C C . GLY A 1 160 ? 11.562 -4.573 -2.839 1.00 84.56 160 GLY A C 1
ATOM 1197 O O . GLY A 1 160 ? 11.768 -5.240 -1.824 1.00 84.56 160 GLY A O 1
ATOM 1198 N N . VAL A 1 161 ? 12.321 -3.524 -3.156 1.00 84.81 161 VAL A N 1
ATOM 1199 C CA . VAL A 1 161 ? 13.467 -3.039 -2.371 1.00 84.81 161 VAL A CA 1
ATOM 1200 C C . VAL A 1 161 ? 13.052 -2.714 -0.934 1.00 84.81 161 VAL A C 1
ATOM 1202 O O . VAL A 1 161 ? 13.704 -3.155 0.016 1.00 84.81 161 VAL A O 1
ATOM 1205 N N . LEU A 1 162 ? 11.941 -1.994 -0.747 1.00 83.12 162 LEU A N 1
ATOM 1206 C CA . LEU A 1 162 ? 11.406 -1.689 0.584 1.00 83.12 162 LEU A CA 1
ATOM 1207 C C . LEU A 1 162 ? 11.031 -2.957 1.361 1.00 83.12 162 LEU A C 1
ATOM 1209 O O . LEU A 1 162 ? 11.320 -3.037 2.558 1.00 83.12 162 LEU A O 1
ATOM 1213 N N . LEU A 1 163 ? 10.436 -3.956 0.702 1.00 82.38 163 LEU A N 1
ATOM 1214 C CA . LEU A 1 163 ? 10.107 -5.243 1.320 1.00 82.38 163 LEU A CA 1
ATOM 1215 C C . LEU A 1 163 ? 11.359 -6.011 1.758 1.00 82.38 163 LEU A C 1
ATOM 1217 O O . LEU A 1 163 ? 11.405 -6.503 2.887 1.00 82.38 163 LEU A O 1
ATOM 1221 N N . VAL A 1 164 ? 12.391 -6.076 0.912 1.00 83.81 164 VAL A N 1
ATOM 1222 C CA . VAL A 1 164 ? 13.666 -6.738 1.243 1.00 83.81 164 VAL A CA 1
ATOM 1223 C C . VAL A 1 164 ? 14.341 -6.053 2.433 1.00 83.81 164 VAL A C 1
ATOM 1225 O O . VAL A 1 164 ? 14.782 -6.722 3.370 1.00 83.81 164 VAL A O 1
ATOM 1228 N N . LEU A 1 165 ? 14.356 -4.717 2.457 1.00 79.50 165 LEU A N 1
ATOM 1229 C CA . LEU A 1 165 ? 14.884 -3.947 3.585 1.00 79.50 165 LEU A CA 1
ATOM 1230 C C . LEU A 1 165 ? 14.080 -4.179 4.867 1.00 79.50 165 LEU A C 1
ATOM 1232 O O . LEU A 1 165 ? 14.658 -4.346 5.942 1.00 79.50 165 LEU A O 1
ATOM 1236 N N . ALA A 1 166 ? 12.752 -4.215 4.774 1.00 78.06 166 ALA A N 1
ATOM 1237 C CA . ALA A 1 166 ? 11.883 -4.461 5.917 1.00 78.06 166 ALA A CA 1
ATOM 1238 C C . ALA A 1 166 ? 12.064 -5.878 6.486 1.00 78.06 166 ALA A C 1
ATOM 1240 O O . ALA A 1 166 ? 12.084 -6.050 7.709 1.00 78.06 166 ALA A O 1
ATOM 1241 N N . LEU A 1 167 ? 12.259 -6.874 5.615 1.00 77.88 167 LEU A N 1
ATOM 1242 C CA . LEU A 1 167 ? 12.596 -8.245 5.989 1.00 77.88 167 LEU A CA 1
ATOM 1243 C C . LEU A 1 167 ? 13.955 -8.308 6.693 1.00 77.88 167 LEU A C 1
ATOM 1245 O O . LEU A 1 167 ? 14.050 -8.852 7.793 1.00 77.88 167 LEU A O 1
ATOM 1249 N N . HIS A 1 168 ? 14.990 -7.695 6.113 1.00 78.56 168 HIS A N 1
ATOM 1250 C CA . HIS A 1 168 ? 16.314 -7.626 6.730 1.00 78.56 168 HIS A CA 1
ATOM 1251 C C . HIS A 1 168 ? 16.253 -6.956 8.112 1.00 78.56 168 HIS A C 1
ATOM 1253 O O . HIS A 1 168 ? 16.753 -7.498 9.100 1.00 78.56 168 HIS A O 1
ATOM 1259 N N . ALA A 1 169 ? 15.544 -5.829 8.218 1.00 75.12 169 ALA A N 1
ATOM 1260 C CA . ALA A 1 169 ? 15.317 -5.133 9.478 1.00 75.12 169 ALA A CA 1
ATOM 1261 C C . ALA A 1 169 ? 14.582 -6.009 10.506 1.00 75.12 169 ALA A C 1
ATOM 1263 O O . ALA A 1 169 ? 14.909 -5.976 11.694 1.00 75.12 169 ALA A O 1
ATOM 1264 N N . ALA A 1 170 ? 13.605 -6.819 10.092 1.00 70.88 170 ALA A N 1
ATOM 1265 C CA . ALA A 1 170 ? 12.920 -7.753 10.984 1.00 70.88 170 ALA A CA 1
ATOM 1266 C C . ALA A 1 170 ? 13.873 -8.830 11.530 1.00 70.88 170 ALA A C 1
ATOM 1268 O O . ALA A 1 170 ? 13.828 -9.128 12.726 1.00 70.88 170 ALA A O 1
ATOM 1269 N N . CYS A 1 171 ? 14.764 -9.357 10.688 1.00 70.31 171 CYS A N 1
ATOM 1270 C CA . CYS A 1 171 ? 15.768 -10.343 11.088 1.00 70.31 171 CYS A CA 1
ATOM 1271 C C . CYS A 1 171 ? 16.815 -9.754 12.047 1.00 70.31 171 CYS A C 1
ATOM 1273 O O . CYS A 1 171 ? 17.173 -10.398 13.029 1.00 70.31 171 CYS A O 1
ATOM 1275 N N . VAL A 1 172 ? 17.252 -8.511 11.822 1.00 67.62 172 VAL A N 1
ATOM 1276 C CA . VAL A 1 172 ? 18.240 -7.832 12.681 1.00 67.62 172 VAL A CA 1
ATOM 1277 C C . VAL A 1 172 ? 17.632 -7.361 14.007 1.00 67.62 172 VAL A C 1
ATOM 1279 O O . VAL A 1 172 ? 18.285 -7.406 15.046 1.00 67.62 172 VAL A O 1
ATOM 1282 N N . THR A 1 173 ? 16.372 -6.915 14.010 1.00 65.50 173 THR A N 1
ATOM 1283 C CA . THR A 1 173 ? 15.726 -6.377 15.224 1.00 65.50 173 THR A CA 1
ATOM 1284 C C . THR A 1 173 ? 15.186 -7.448 16.175 1.00 65.50 173 THR A C 1
ATOM 1286 O O . THR A 1 173 ? 14.854 -7.114 17.313 1.00 65.50 173 THR A O 1
ATOM 1289 N N . ARG A 1 174 ? 15.090 -8.717 15.748 1.00 61.44 174 ARG A N 1
ATOM 1290 C CA . ARG A 1 174 ? 14.651 -9.857 16.575 1.00 61.44 174 ARG A CA 1
ATOM 1291 C C . ARG A 1 174 ? 15.605 -11.052 16.437 1.00 61.44 174 ARG A C 1
ATOM 1293 O O . ARG A 1 174 ? 15.234 -12.052 15.811 1.00 61.44 174 ARG A O 1
ATOM 1300 N N . PRO A 1 175 ? 16.808 -10.990 17.033 1.00 61.91 175 PRO A N 1
ATOM 1301 C CA . PRO A 1 175 ? 17.678 -12.156 17.084 1.00 61.91 175 PRO A CA 1
ATOM 1302 C C . PRO A 1 175 ? 16.942 -13.292 17.805 1.00 61.91 175 PRO A C 1
ATOM 1304 O O . PRO A 1 175 ? 16.381 -13.097 18.884 1.00 61.91 175 PRO A O 1
ATOM 1307 N N . HIS A 1 176 ? 16.880 -14.470 17.186 1.00 57.47 176 HIS A N 1
ATOM 1308 C CA . HIS A 1 176 ? 16.355 -15.667 17.839 1.00 57.47 176 HIS A CA 1
ATOM 1309 C C . HIS A 1 176 ? 17.409 -16.108 18.859 1.00 57.47 176 HIS A C 1
ATOM 1311 O O . HIS A 1 176 ? 18.364 -16.800 18.518 1.00 57.47 176 HIS A O 1
ATOM 1317 N N . GLY A 1 177 ? 17.293 -15.607 20.089 1.00 52.31 177 GLY A N 1
ATOM 1318 C CA . GLY A 1 177 ? 18.212 -15.941 21.169 1.00 52.31 177 GLY A CA 1
ATOM 1319 C C . GLY A 1 177 ? 18.058 -17.407 21.554 1.00 52.31 177 GLY A C 1
ATOM 1320 O O . GLY A 1 177 ? 16.990 -17.823 22.005 1.00 52.31 177 GLY A O 1
ATOM 1321 N N . CYS A 1 178 ? 19.120 -18.191 21.387 1.00 53.84 178 CYS A N 1
ATOM 1322 C CA . CYS A 1 178 ? 19.273 -19.428 22.140 1.00 53.84 178 CYS A CA 1
ATOM 1323 C C . CYS A 1 178 ? 19.841 -19.034 23.505 1.00 53.84 178 CYS A C 1
ATOM 1325 O O . CYS A 1 178 ? 21.048 -18.877 23.651 1.00 53.84 178 CYS A O 1
ATOM 1327 N N . GLY A 1 179 ? 18.960 -18.800 24.479 1.00 48.94 179 GLY A N 1
ATOM 1328 C CA . GLY A 1 179 ? 19.386 -18.627 25.866 1.00 48.94 179 GLY A CA 1
ATOM 1329 C C . GLY A 1 179 ? 19.966 -19.935 26.432 1.00 48.94 179 GLY A C 1
ATOM 1330 O O . GLY A 1 179 ? 19.742 -21.000 25.852 1.00 48.94 179 GLY A O 1
ATOM 1331 N N . PRO A 1 180 ? 20.646 -19.900 27.590 1.00 48.75 180 PRO A N 1
ATOM 1332 C CA . PRO A 1 180 ? 21.241 -21.077 28.244 1.00 48.75 180 PRO A CA 1
ATOM 1333 C C . PRO A 1 180 ? 20.237 -22.179 28.642 1.00 48.75 180 PRO A C 1
ATOM 1335 O O . PRO A 1 180 ? 20.638 -23.253 29.068 1.00 48.75 180 PRO A O 1
ATOM 1338 N N . THR A 1 181 ? 18.933 -21.935 28.496 1.00 53.09 181 THR A N 1
ATOM 1339 C CA . THR A 1 181 ? 17.845 -22.910 28.686 1.00 53.09 181 THR A CA 1
ATOM 1340 C C . THR A 1 181 ? 17.213 -23.385 27.369 1.00 53.09 181 THR A C 1
ATOM 1342 O O . THR A 1 181 ? 16.186 -24.065 27.378 1.00 53.09 181 THR A O 1
ATOM 1345 N N . GLY A 1 182 ? 17.802 -23.024 26.224 1.00 48.47 182 GLY A N 1
ATOM 1346 C CA . GLY A 1 182 ? 17.463 -23.575 24.915 1.00 48.47 182 GLY A CA 1
ATOM 1347 C C . GLY A 1 182 ? 18.090 -24.964 24.695 1.00 48.47 182 GLY A C 1
ATOM 1348 O O . GLY A 1 182 ? 19.067 -25.304 25.354 1.00 48.47 182 GLY A O 1
ATOM 1349 N N . PRO A 1 183 ? 17.583 -25.784 23.754 1.00 48.72 183 PRO A N 1
ATOM 1350 C CA . PRO A 1 183 ? 17.970 -27.197 23.618 1.00 48.72 183 PRO A CA 1
ATOM 1351 C C . PRO A 1 183 ? 19.416 -27.467 23.163 1.00 48.72 183 PRO A C 1
ATOM 1353 O O . PRO A 1 183 ? 19.791 -28.628 23.023 1.00 48.72 183 PRO A O 1
ATOM 1356 N N . CYS A 1 184 ? 20.218 -26.431 22.906 1.00 51.38 184 CYS A N 1
ATOM 1357 C CA . CYS A 1 184 ? 21.589 -26.557 22.423 1.00 51.38 184 CYS A CA 1
ATOM 1358 C C . CYS A 1 184 ? 22.583 -25.974 23.436 1.00 51.38 184 CYS A C 1
ATOM 1360 O O . CYS A 1 184 ? 22.980 -24.819 23.333 1.00 51.38 184 CYS A O 1
ATOM 1362 N N . GLY A 1 185 ? 23.004 -26.827 24.373 1.00 41.62 185 GLY A N 1
ATOM 1363 C CA . GLY A 1 185 ? 24.384 -26.891 24.857 1.00 41.62 185 GLY A CA 1
ATOM 1364 C C . GLY A 1 185 ? 24.861 -25.824 25.843 1.00 41.62 185 GLY A C 1
ATOM 1365 O O . GLY A 1 185 ? 25.683 -24.985 25.486 1.00 41.62 185 GLY A O 1
ATOM 1366 N N . SER A 1 186 ? 24.509 -25.961 27.123 1.00 40.97 186 SER A N 1
ATOM 1367 C CA . SER A 1 186 ? 25.488 -25.695 28.184 1.00 40.97 186 SER A CA 1
ATOM 1368 C C . SER A 1 186 ? 26.426 -26.902 28.272 1.00 40.97 186 SER A C 1
ATOM 1370 O O . SER A 1 186 ? 25.987 -28.019 28.544 1.00 40.97 186 SER A O 1
ATOM 1372 N N . ALA A 1 187 ? 27.711 -26.687 27.998 1.00 46.59 187 ALA A N 1
ATOM 1373 C CA . ALA A 1 187 ? 28.758 -27.705 27.890 1.00 46.59 187 ALA A CA 1
ATOM 1374 C C . ALA A 1 187 ? 29.176 -28.353 29.232 1.00 46.59 187 ALA A C 1
ATOM 1376 O O . ALA A 1 187 ? 30.351 -28.638 29.444 1.00 46.59 187 ALA A O 1
ATOM 1377 N N . THR A 1 188 ? 28.235 -28.599 30.143 1.00 46.38 188 THR A N 1
ATOM 1378 C CA . THR A 1 188 ? 28.516 -29.184 31.465 1.00 46.38 188 THR A CA 1
ATOM 1379 C C . THR A 1 188 ? 27.613 -30.349 31.855 1.00 46.38 188 THR A C 1
ATOM 1381 O O . THR A 1 188 ? 27.829 -30.930 32.914 1.00 46.38 188 THR A O 1
ATOM 1384 N N . GLU A 1 189 ? 26.673 -30.770 31.006 1.00 43.69 189 GLU A N 1
ATOM 1385 C CA . GLU A 1 189 ? 25.891 -31.988 31.252 1.00 43.69 189 GLU A CA 1
ATOM 1386 C C . GLU A 1 189 ? 26.265 -33.098 30.254 1.00 43.69 189 GLU A C 1
ATOM 1388 O O . GLU A 1 189 ? 26.219 -32.871 29.039 1.00 43.69 189 GLU A O 1
ATOM 1393 N N . PRO A 1 190 ? 26.650 -34.305 30.720 1.00 37.16 190 PRO A N 1
ATOM 1394 C CA . PRO A 1 190 ? 26.861 -35.438 29.833 1.00 37.16 190 PRO A CA 1
ATOM 1395 C C . PRO A 1 190 ? 25.567 -35.754 29.078 1.00 37.16 190 PRO A C 1
ATOM 1397 O O . PRO A 1 190 ? 24.492 -35.895 29.660 1.00 37.16 190 PRO A O 1
ATOM 1400 N N . CYS A 1 191 ? 25.692 -35.878 27.756 1.00 43.88 191 CYS A N 1
ATOM 1401 C CA . CYS A 1 191 ? 24.639 -36.252 26.815 1.00 43.88 191 CYS A CA 1
ATOM 1402 C C . CYS A 1 191 ? 24.201 -37.717 27.034 1.00 43.88 191 CYS A C 1
ATOM 1404 O O . CYS A 1 191 ? 24.467 -38.589 26.213 1.00 43.88 191 CYS A O 1
ATOM 1406 N N . SER A 1 192 ? 23.585 -38.025 28.175 1.00 47.69 192 SER A N 1
ATOM 1407 C CA . SER A 1 192 ? 23.060 -39.364 28.485 1.00 47.69 192 SER A CA 1
ATOM 1408 C C . SER A 1 192 ? 21.644 -39.352 29.063 1.00 47.69 192 SER A C 1
ATOM 1410 O O . SER A 1 192 ? 21.029 -40.408 29.190 1.00 47.69 192 SER A O 1
ATOM 1412 N N . THR A 1 193 ? 21.062 -38.181 29.329 1.00 44.09 193 THR A N 1
ATOM 1413 C CA . THR A 1 193 ? 19.711 -38.062 29.899 1.00 44.09 193 THR A CA 1
ATOM 1414 C C . THR A 1 193 ? 18.804 -37.169 29.062 1.00 44.09 193 THR A C 1
ATOM 1416 O O . THR A 1 193 ? 18.049 -36.362 29.588 1.00 44.09 193 THR A O 1
ATOM 1419 N N . TRP A 1 194 ? 18.802 -37.344 27.738 1.00 37.06 194 TRP A N 1
ATOM 1420 C CA . TRP A 1 194 ? 17.655 -36.904 26.942 1.00 37.06 194 TRP A CA 1
ATOM 1421 C C . TRP A 1 194 ? 16.540 -37.942 27.120 1.00 37.06 194 TRP A C 1
ATOM 1423 O O . TRP A 1 194 ? 16.664 -39.062 26.610 1.00 37.06 194 TRP A O 1
ATOM 1433 N N . PRO A 1 195 ? 15.436 -37.644 27.833 1.00 42.34 195 PRO A N 1
ATOM 1434 C CA . PRO A 1 195 ? 14.307 -38.549 27.850 1.00 42.34 195 PRO A CA 1
ATOM 1435 C C . PRO A 1 195 ? 13.768 -38.536 26.430 1.00 42.34 195 PRO A C 1
ATOM 1437 O O . PRO A 1 195 ? 13.391 -37.484 25.912 1.00 42.34 195 PRO A O 1
ATOM 1440 N N . SER A 1 196 ? 13.716 -39.704 25.804 1.00 48.88 196 SER A N 1
ATOM 1441 C CA . SER A 1 196 ? 13.002 -39.938 24.556 1.00 48.88 196 SER A CA 1
ATOM 1442 C C . SER A 1 196 ? 11.498 -39.702 24.758 1.00 48.88 196 SER A C 1
ATOM 1444 O O . SER A 1 196 ? 10.667 -40.604 24.642 1.00 48.88 196 SER A O 1
ATOM 1446 N N . ARG A 1 197 ? 11.090 -38.458 25.033 1.00 44.31 197 ARG A N 1
ATOM 1447 C CA . ARG A 1 197 ? 9.739 -38.000 24.750 1.00 44.31 197 ARG A CA 1
ATOM 1448 C C . ARG A 1 197 ? 9.645 -37.996 23.238 1.00 44.31 197 ARG A C 1
ATOM 1450 O O . ARG A 1 197 ? 9.884 -36.993 22.579 1.00 44.31 197 ARG A O 1
ATOM 1457 N N . ARG A 1 198 ? 9.281 -39.165 22.708 1.00 45.03 198 ARG A N 1
ATOM 1458 C CA . ARG A 1 198 ? 8.492 -39.292 21.492 1.00 45.03 198 ARG A CA 1
ATOM 1459 C C . ARG A 1 198 ? 7.317 -38.340 21.662 1.00 45.03 198 ARG A C 1
ATOM 1461 O O . ARG A 1 198 ? 6.279 -38.714 22.207 1.00 45.03 198 ARG A O 1
ATOM 1468 N N . THR A 1 199 ? 7.498 -37.090 21.256 1.00 43.88 199 THR A N 1
ATOM 1469 C CA . THR A 1 199 ? 6.398 -36.200 20.946 1.00 43.88 199 THR A CA 1
ATOM 1470 C C . THR A 1 199 ? 5.654 -36.907 19.834 1.00 43.88 199 THR A C 1
ATOM 1472 O O . THR A 1 199 ? 6.074 -37.000 18.683 1.00 43.88 199 THR A O 1
ATOM 1475 N N . ARG A 1 200 ? 4.579 -37.562 20.262 1.00 40.53 200 ARG A N 1
ATOM 1476 C CA . ARG A 1 200 ? 3.547 -38.122 19.421 1.00 40.53 200 ARG A CA 1
ATOM 1477 C C . ARG A 1 200 ? 3.026 -36.952 18.595 1.00 40.53 200 ARG A C 1
ATOM 1479 O O . ARG A 1 200 ? 2.176 -36.200 19.059 1.00 40.53 200 ARG A O 1
ATOM 1486 N N . TRP A 1 201 ? 3.588 -36.780 17.403 1.00 37.25 201 TRP A N 1
ATOM 1487 C CA . TRP A 1 201 ? 2.989 -35.970 16.356 1.00 37.25 201 TRP A CA 1
ATOM 1488 C C . TRP A 1 201 ? 1.508 -36.356 16.265 1.00 37.25 201 TRP A C 1
ATOM 1490 O O . TRP A 1 201 ? 1.204 -37.556 16.353 1.00 37.25 201 TRP A O 1
ATOM 1500 N N . PRO A 1 202 ? 0.579 -35.395 16.132 1.00 35.50 202 PRO A N 1
ATOM 1501 C CA . PRO A 1 202 ? -0.802 -35.724 15.831 1.00 35.50 202 PRO A CA 1
ATOM 1502 C C . PRO A 1 202 ? -0.782 -36.541 14.540 1.00 35.50 202 PRO A C 1
ATOM 1504 O O . PRO A 1 202 ? -0.462 -36.024 13.470 1.00 35.50 202 PRO A O 1
ATOM 1507 N N . ARG A 1 203 ? -1.040 -37.849 14.645 1.00 37.31 203 ARG A N 1
ATOM 1508 C CA . ARG A 1 203 ? -1.296 -38.673 13.471 1.00 37.31 203 ARG A CA 1
ATOM 1509 C C . ARG A 1 203 ? -2.571 -38.112 12.864 1.00 37.31 203 ARG A C 1
ATOM 1511 O O . ARG A 1 203 ? -3.643 -38.294 13.435 1.00 37.31 203 ARG A O 1
ATOM 1518 N N . TYR A 1 204 ? -2.452 -37.432 11.731 1.00 40.28 204 TYR A N 1
ATOM 1519 C CA . TYR A 1 204 ? -3.565 -37.328 10.802 1.00 40.28 204 TYR A CA 1
ATOM 1520 C C . TYR A 1 204 ? -4.017 -38.764 10.525 1.00 40.28 204 TYR A C 1
ATOM 1522 O O . TYR A 1 204 ? -3.225 -39.598 10.084 1.00 40.28 204 TYR A O 1
ATOM 1530 N N . GLY A 1 205 ? -5.243 -39.079 10.941 1.00 36.25 205 GLY A N 1
ATOM 1531 C CA . GLY A 1 205 ? -5.815 -40.413 10.852 1.00 36.25 205 GLY A CA 1
ATOM 1532 C C . GLY A 1 205 ? -6.008 -40.802 9.396 1.00 36.25 205 GLY A C 1
ATOM 1533 O O . GLY A 1 205 ? -7.040 -40.503 8.808 1.00 36.25 205 GLY A O 1
ATOM 1534 N N . TRP A 1 206 ? -5.011 -41.466 8.821 1.00 35.81 206 TRP A N 1
ATOM 1535 C CA . TRP A 1 206 ? -5.201 -42.309 7.653 1.00 35.81 206 TRP A CA 1
ATOM 1536 C C . TRP A 1 206 ? -5.516 -43.712 8.163 1.00 35.81 206 TRP A C 1
ATOM 1538 O O . TRP A 1 206 ? -4.654 -44.429 8.675 1.00 35.81 206 TRP A O 1
ATOM 1548 N N . SER A 1 207 ? -6.801 -44.043 8.125 1.00 41.88 207 SER A N 1
ATOM 1549 C CA . SER A 1 207 ? -7.363 -45.335 8.501 1.00 41.88 207 SER A CA 1
ATOM 1550 C C . SER A 1 207 ? -6.956 -46.384 7.464 1.00 41.88 207 SER A C 1
ATOM 1552 O O . SER A 1 207 ? -7.668 -46.616 6.495 1.00 41.88 207 SER A O 1
ATOM 1554 N N . GLY A 1 208 ? -5.791 -46.996 7.661 1.00 38.03 208 GLY A N 1
ATOM 1555 C CA . GLY A 1 208 ? -5.328 -48.178 6.936 1.00 38.03 208 GLY A CA 1
ATOM 1556 C C . GLY A 1 208 ? -4.907 -49.248 7.941 1.00 38.03 208 GLY A C 1
ATOM 1557 O O . GLY A 1 208 ? -4.186 -48.966 8.894 1.00 38.03 208 GLY A O 1
ATOM 1558 N N . ALA A 1 209 ? -5.439 -50.451 7.781 1.00 37.59 209 ALA A N 1
ATOM 1559 C CA . ALA A 1 209 ? -5.524 -51.499 8.786 1.00 37.59 209 ALA A CA 1
ATOM 1560 C C . ALA A 1 209 ? -4.214 -52.281 9.076 1.00 37.59 209 ALA A C 1
ATOM 1562 O O . ALA A 1 209 ? -3.496 -52.645 8.153 1.00 37.59 209 ALA A O 1
ATOM 1563 N N . THR A 1 210 ? -4.046 -52.661 10.364 1.00 44.09 210 THR A N 1
ATOM 1564 C CA . THR A 1 210 ? -3.464 -53.924 10.939 1.00 44.09 210 THR A CA 1
ATOM 1565 C C . THR A 1 210 ? -1.967 -54.296 10.772 1.00 44.09 210 THR A C 1
ATOM 1567 O O . THR A 1 210 ? -1.350 -53.844 9.817 1.00 44.09 210 THR A O 1
ATOM 1570 N N . PRO A 1 211 ? -1.375 -55.220 11.589 1.00 46.91 211 PRO A N 1
ATOM 1571 C CA . PRO A 1 211 ? -1.646 -55.661 12.978 1.00 46.91 211 PRO A CA 1
ATOM 1572 C C . PRO A 1 211 ? -0.388 -55.710 13.914 1.00 46.91 211 PRO A C 1
ATOM 1574 O O . PRO A 1 211 ? 0.729 -55.383 13.530 1.00 46.91 211 PRO A O 1
ATOM 1577 N N . ARG A 1 212 ? -0.613 -56.104 15.184 1.00 44.19 212 ARG A N 1
ATOM 1578 C CA . ARG A 1 212 ? 0.332 -56.266 16.323 1.00 44.19 212 ARG A CA 1
ATOM 1579 C C . ARG A 1 212 ? 1.338 -57.426 16.189 1.00 44.19 212 ARG A C 1
ATOM 1581 O O . ARG A 1 212 ? 0.936 -58.486 15.734 1.00 44.19 212 ARG A O 1
ATOM 1588 N N . ALA A 1 213 ? 2.522 -57.263 16.800 1.00 39.22 213 ALA A N 1
ATOM 1589 C CA . ALA A 1 213 ? 3.298 -58.207 17.657 1.00 39.22 213 ALA A CA 1
ATOM 1590 C C . ALA A 1 213 ? 4.720 -57.612 17.863 1.00 39.22 213 ALA A C 1
ATOM 1592 O O . ALA A 1 213 ? 5.178 -56.914 16.970 1.00 39.22 213 ALA A O 1
ATOM 1593 N N . GLY A 1 214 ? 5.519 -57.748 18.928 1.00 34.47 214 GLY A N 1
ATOM 1594 C CA . GLY A 1 214 ? 5.479 -58.336 20.277 1.00 34.47 214 GLY A CA 1
ATOM 1595 C C . GLY A 1 214 ? 6.536 -57.583 21.140 1.00 34.47 214 GLY A C 1
ATOM 1596 O O . GLY A 1 214 ? 7.410 -56.913 20.598 1.00 34.47 214 GLY A O 1
ATOM 1597 N N . SER A 1 215 ? 6.304 -57.345 22.436 1.00 37.47 215 SER A N 1
ATOM 1598 C CA . SER A 1 215 ? 6.802 -58.112 23.604 1.00 37.4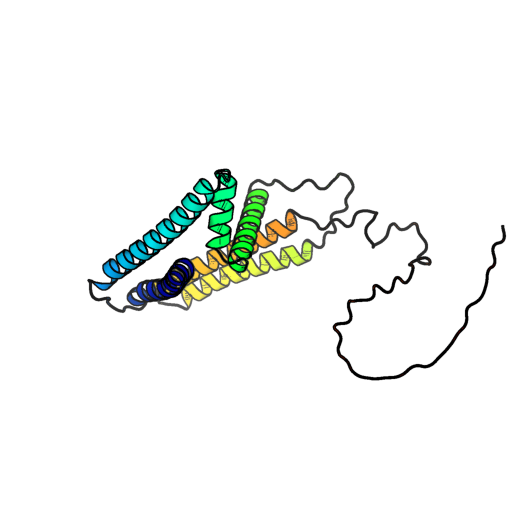7 215 SER A CA 1
ATOM 1599 C C . SER A 1 215 ? 8.316 -58.014 23.938 1.00 37.47 215 SER A C 1
ATOM 1601 O O . SER A 1 215 ? 9.086 -58.848 23.480 1.00 37.47 215 SER A O 1
ATOM 1603 N N . SER A 1 216 ? 8.643 -57.086 24.866 1.00 40.94 216 SER A N 1
ATOM 1604 C CA . SER A 1 216 ? 9.549 -57.228 26.051 1.00 40.94 216 SER A CA 1
ATOM 1605 C C . SER A 1 216 ? 11.080 -57.409 25.866 1.00 40.94 216 SER A C 1
ATOM 1607 O O . SER A 1 216 ? 11.499 -57.753 24.769 1.00 40.94 216 SER A O 1
ATOM 1609 N N . PRO A 1 217 ? 11.946 -57.289 26.917 1.00 50.50 217 PRO A N 1
ATOM 1610 C CA . PRO A 1 217 ? 11.813 -56.718 28.278 1.00 50.50 217 PRO A CA 1
ATOM 1611 C C . PRO A 1 217 ? 12.961 -55.748 28.713 1.00 50.50 217 PRO A C 1
ATOM 1613 O O . PRO A 1 217 ? 13.970 -55.566 28.042 1.00 50.50 217 PRO A O 1
ATOM 1616 N N . SER A 1 218 ? 12.780 -55.153 29.900 1.00 46.88 218 SER A N 1
ATOM 1617 C CA . SER A 1 218 ? 13.691 -54.290 30.684 1.00 46.88 218 SER A CA 1
ATOM 1618 C C . SER A 1 218 ? 14.786 -55.055 31.464 1.00 46.88 218 SER A C 1
ATOM 1620 O O . SER A 1 218 ? 14.547 -56.194 31.870 1.00 46.88 218 SER A O 1
ATOM 1622 N N . PRO A 1 219 ? 15.904 -54.388 31.824 1.00 45.09 219 PRO A N 1
ATOM 1623 C CA . PRO A 1 219 ? 16.593 -54.600 33.106 1.00 45.09 219 PRO A CA 1
ATOM 1624 C C . PRO A 1 219 ? 16.649 -53.281 33.916 1.00 45.09 219 PRO A C 1
ATOM 1626 O O . PRO A 1 219 ? 16.966 -52.225 33.377 1.00 45.09 219 PRO A O 1
ATOM 1629 N N . ARG A 1 220 ? 16.063 -53.221 35.120 1.00 38.84 220 ARG A N 1
ATOM 1630 C CA . ARG A 1 220 ? 16.640 -53.525 36.453 1.00 38.84 220 ARG A CA 1
ATOM 1631 C C . ARG A 1 220 ? 17.865 -52.679 36.865 1.00 38.84 220 ARG A C 1
ATOM 1633 O O . ARG A 1 220 ? 18.983 -52.958 36.466 1.00 38.84 220 ARG A O 1
ATOM 1640 N N . THR A 1 221 ? 17.570 -51.672 37.698 1.00 48.59 221 THR A N 1
ATOM 1641 C CA . THR A 1 221 ? 18.167 -51.333 39.014 1.00 48.59 221 THR A CA 1
ATOM 1642 C C . THR A 1 221 ? 19.647 -51.625 39.290 1.00 48.59 221 THR A C 1
ATOM 1644 O O . THR A 1 221 ? 20.051 -52.783 39.318 1.00 48.59 221 THR A O 1
ATOM 1647 N N . GLY A 1 222 ? 20.367 -50.585 39.728 1.00 35.47 222 GLY A N 1
ATOM 1648 C CA . GLY A 1 222 ? 21.606 -50.702 40.503 1.00 35.47 222 GLY A CA 1
ATOM 1649 C C . GLY A 1 222 ? 22.179 -49.340 40.909 1.00 35.47 222 GLY A C 1
ATOM 1650 O O . GLY A 1 222 ? 22.977 -48.775 40.174 1.00 35.47 222 GLY A O 1
ATOM 1651 N N . CYS A 1 223 ? 21.752 -48.812 42.062 1.00 38.94 223 CYS A N 1
ATOM 1652 C CA . CYS A 1 223 ? 22.477 -47.777 42.808 1.00 38.94 223 CYS A CA 1
ATOM 1653 C C . CYS A 1 223 ? 23.586 -48.440 43.630 1.00 38.94 223 CYS A C 1
ATOM 1655 O O . CYS A 1 223 ? 23.303 -49.416 44.324 1.00 38.94 223 CYS A O 1
ATOM 1657 N N . SER A 1 224 ? 24.772 -47.838 43.665 1.00 40.25 224 SER A N 1
ATOM 1658 C CA . SER A 1 224 ? 25.700 -47.961 44.793 1.00 40.25 224 SER A CA 1
ATOM 1659 C C . SER A 1 224 ? 26.739 -46.837 44.764 1.00 40.25 224 SER A C 1
ATOM 1661 O O . SER A 1 224 ? 27.493 -46.748 43.798 1.00 40.25 224 SER A O 1
ATOM 1663 N N . THR A 1 225 ? 26.716 -46.065 45.861 1.00 42.34 225 THR A N 1
ATOM 1664 C CA . THR A 1 225 ? 27.776 -45.264 46.520 1.00 42.34 225 THR A CA 1
ATOM 1665 C C . THR A 1 225 ? 28.499 -44.176 45.748 1.00 42.34 225 THR A C 1
ATOM 1667 O O . THR A 1 225 ? 29.302 -44.513 44.856 1.00 42.34 225 THR A O 1
#

Sequence (225 aa):
MSALRAARIAAAAVIPGELLLAVCPAAGVRLPGGLPPAAELLVCAVLLLQAWVLRSLYAAARARGLTPREARRDAVRAAVPESVRRLLLHELRAIASLGRWTVRRTHGVRPGDLAAAYTGPQTAMMYGLLFVSVIETVGLAVLIPWPAVHRVLLVLDVYGVLLVLALHAACVTRPHGCGPTGPCGSATEPCSTWPSRRTRWPRYGWSGATPRAGSSPSPRTGCST